Protein AF-A0A915PQX2-F1 (afdb_monomer_lite)

Foldseek 3Di:
DQQCVLVCCLQVVPPVVSPDLCSLLDDPDLLVLQLVLLLLVQLLVLLCCLPVPQLVVQLVVQVVPDDPVNDDPCSNVVSNVVSLVSSLVSNVVSNVCSNVVSVVVCVVVVQDPQNSSQVSSVCSVDPLSSQLSNQLVVQLVVLCVVPNSSGSSVRSNVSVVVSVCCVPPVCVVPVDPPPDPQDPVNHDPTSVSVVVVVVVDPDDDDDDDPDPVPVVVVVVVCVVCVVCVVVVRPPPPDPDDDDDDDDPPVCVVVVVVPD

Radius of gyration: 22.28 Å; chains: 1; bounding box: 53×55×68 Å

pLDDT: mean 73.18, std 22.31, range [24.73, 95.75]

Organism: NCBI:txid48799

Sequence (259 aa):
MFGLGPWWYNFSQFHRSELTVDNLTSVPSPYIELTIFGTFKAAELLSFVGGCIVHPAYRLFLLRNLTPETTTNNSVKIIRNICRKTQGRFLLASFVVGPLSTLAYVSYCSLNRKEAKELCYKIRCSEQMMVWDRAAVSLGCVGWYWKRFKGAVDGINMASIYTAYYFTIQKRLTNASATSKIESWQRPKSVEEAEDARKSLPFLMHVGRDEAELALVELSLSFINGFFGRLGLVVEIYITGDRAVMDDEIDKEWTIFWR

Secondary structure (DSSP, 8-state):
--S-HHHHHHHH---GGG--HHHHH--S-HHHHHHHHHHHHHHHHHHHIIIIIIHHHHHHHHHHT--GGG--TTHHHHHHHHHHHHHHHHHHHHHHHHHHHHHHHHHHTT--HHHHHHHHHHHHH-HHHHHHHHHHHHHHHHHHHHHHHHHHHHHHHHHHHHHHHIIIIIHHHH------SS-GGGS-SSHHHHHHHHHT--S------SSSHHHHHHHHHHHHHHHHHTTT---------S-----TTHHHHHTTS--

InterPro domains:
  IPR013869 Protein of unknown function DUF1757 [PF08560] (7-166)

Structure (mmCIF, N/CA/C/O backbone):
data_AF-A0A915PQX2-F1
#
_entry.id   AF-A0A915PQX2-F1
#
loop_
_atom_site.group_PDB
_atom_site.id
_atom_site.type_symbol
_atom_site.label_atom_id
_atom_site.label_alt_id
_atom_site.label_comp_id
_atom_site.label_asym_id
_atom_site.label_entity_id
_atom_site.label_seq_id
_atom_site.pdbx_PDB_ins_code
_atom_site.Cartn_x
_atom_site.Cartn_y
_atom_site.Cartn_z
_atom_site.occupancy
_atom_site.B_iso_or_equiv
_atom_site.auth_seq_id
_atom_site.auth_comp_id
_atom_site.auth_asym_id
_atom_site.auth_atom_id
_atom_site.pdbx_PDB_model_num
ATOM 1 N N . MET A 1 1 ? 9.118 -18.474 -12.357 1.00 48.31 1 MET A N 1
ATOM 2 C CA . MET A 1 1 ? 9.308 -17.240 -11.553 1.00 48.31 1 MET A CA 1
ATOM 3 C C . MET A 1 1 ? 8.550 -16.088 -12.216 1.00 48.31 1 MET A C 1
ATOM 5 O O . MET A 1 1 ? 8.674 -15.928 -13.420 1.00 48.31 1 MET A O 1
ATOM 9 N N . PHE A 1 2 ? 7.755 -15.302 -11.480 1.00 56.56 2 PHE A N 1
ATOM 10 C CA . PHE A 1 2 ? 6.768 -14.326 -12.008 1.00 56.56 2 PHE A CA 1
ATOM 11 C C . PHE A 1 2 ? 7.331 -13.082 -12.749 1.00 56.56 2 PHE A C 1
ATOM 13 O O . PHE A 1 2 ? 6.577 -12.162 -13.072 1.00 56.56 2 PHE A O 1
ATOM 20 N N . GLY A 1 3 ? 8.642 -13.016 -13.015 1.00 67.06 3 GLY A N 1
ATOM 21 C CA . GLY A 1 3 ? 9.279 -11.875 -13.691 1.00 67.06 3 GLY A CA 1
ATOM 22 C C . GLY A 1 3 ? 9.360 -10.588 -12.853 1.00 67.06 3 GLY A C 1
ATOM 23 O O . GLY A 1 3 ? 9.592 -9.517 -13.396 1.00 67.06 3 GLY A O 1
ATOM 24 N N . LEU A 1 4 ? 9.179 -10.658 -11.532 1.00 75.06 4 LEU A N 1
ATOM 25 C CA . LEU A 1 4 ? 9.133 -9.483 -10.644 1.00 75.06 4 LEU A CA 1
ATOM 26 C C . LEU A 1 4 ? 10.506 -8.974 -10.173 1.00 75.06 4 LEU A C 1
ATOM 28 O O . LEU A 1 4 ? 10.565 -7.986 -9.446 1.00 75.06 4 LEU A O 1
ATOM 32 N N . GLY A 1 5 ? 11.607 -9.610 -10.586 1.00 81.12 5 GLY A N 1
ATOM 33 C CA . GLY A 1 5 ? 12.969 -9.212 -10.205 1.00 81.12 5 GLY A CA 1
ATOM 34 C C . GLY A 1 5 ? 13.272 -7.731 -10.480 1.00 81.12 5 GLY A C 1
ATOM 35 O O . GLY A 1 5 ? 13.589 -7.008 -9.536 1.00 81.12 5 GLY A O 1
ATOM 36 N N . PRO A 1 6 ? 13.087 -7.232 -11.722 1.00 82.69 6 PRO A N 1
ATOM 37 C CA . PRO A 1 6 ? 13.343 -5.828 -12.056 1.00 82.69 6 PRO A CA 1
ATOM 38 C C . PRO A 1 6 ? 12.520 -4.839 -11.218 1.00 82.69 6 PRO A C 1
ATOM 40 O O . PRO A 1 6 ? 13.041 -3.821 -10.758 1.00 82.69 6 PRO A O 1
ATOM 43 N N . TRP A 1 7 ? 11.252 -5.173 -10.954 1.00 85.19 7 TRP A N 1
ATOM 44 C CA . TRP A 1 7 ? 10.397 -4.392 -10.062 1.00 85.19 7 TRP A CA 1
ATOM 45 C C . TRP A 1 7 ? 10.951 -4.373 -8.630 1.00 85.19 7 TRP A C 1
ATOM 47 O O . TRP A 1 7 ? 11.089 -3.303 -8.040 1.00 85.19 7 TRP A O 1
ATOM 57 N N . TRP A 1 8 ? 11.336 -5.530 -8.082 1.00 83.56 8 TRP A N 1
ATOM 58 C CA . TRP A 1 8 ? 11.858 -5.630 -6.718 1.00 83.56 8 TRP A CA 1
ATOM 59 C C . TRP A 1 8 ? 13.175 -4.873 -6.527 1.00 83.56 8 TRP A C 1
ATOM 61 O O . TRP A 1 8 ? 13.363 -4.217 -5.499 1.00 83.56 8 TRP A O 1
ATOM 71 N N . TYR A 1 9 ? 14.085 -4.917 -7.503 1.00 83.44 9 TYR A N 1
ATOM 72 C CA . TYR A 1 9 ? 15.333 -4.149 -7.438 1.00 83.44 9 TYR A CA 1
ATOM 73 C C . TYR A 1 9 ? 15.065 -2.642 -7.421 1.00 83.44 9 TYR A C 1
ATOM 75 O O . TYR A 1 9 ? 15.680 -1.915 -6.634 1.00 83.44 9 TYR A O 1
ATOM 83 N N . ASN A 1 10 ? 14.105 -2.178 -8.227 1.00 83.88 10 ASN A N 1
ATOM 84 C CA . ASN A 1 10 ? 13.679 -0.781 -8.228 1.00 83.88 10 ASN A CA 1
ATOM 85 C C . ASN A 1 10 ? 13.003 -0.376 -6.906 1.00 83.88 10 ASN A C 1
ATOM 87 O O . ASN A 1 10 ? 13.312 0.681 -6.344 1.00 83.88 10 ASN A O 1
ATOM 91 N N . PHE A 1 11 ? 12.124 -1.238 -6.395 1.00 86.06 11 PHE A N 1
ATOM 92 C CA . PHE A 1 11 ? 11.377 -1.010 -5.167 1.00 86.06 11 PHE A CA 1
ATOM 93 C C . PHE A 1 11 ? 12.291 -0.989 -3.938 1.00 86.06 11 PHE A C 1
ATOM 95 O O . PHE A 1 11 ? 12.319 0.012 -3.225 1.00 86.06 11 PHE A O 1
ATOM 102 N N . SER A 1 12 ? 13.058 -2.061 -3.706 1.00 83.06 12 SER A N 1
ATOM 103 C CA . SER A 1 12 ? 13.865 -2.266 -2.492 1.00 83.06 12 SER A CA 1
ATOM 104 C C . SER A 1 12 ? 15.127 -1.406 -2.439 1.00 83.06 12 SER A C 1
ATOM 106 O O . SER A 1 12 ? 15.558 -1.019 -1.356 1.00 83.06 12 SER A O 1
ATOM 108 N N . GLN A 1 13 ? 15.734 -1.113 -3.594 1.00 81.25 13 GLN A N 1
ATOM 109 C CA . GLN A 1 13 ? 17.016 -0.407 -3.719 1.00 81.25 13 GLN A CA 1
ATOM 110 C C . GLN A 1 13 ? 18.194 -1.019 -2.935 1.00 81.25 13 GLN A C 1
ATOM 112 O O . GLN A 1 13 ? 19.236 -0.374 -2.798 1.00 81.25 13 GLN A O 1
ATOM 117 N N . PHE A 1 14 ? 18.075 -2.261 -2.451 1.00 78.31 14 PHE A N 1
ATOM 118 C CA . PHE A 1 14 ? 19.153 -2.934 -1.717 1.00 78.31 14 PHE A CA 1
ATOM 119 C C . PHE A 1 14 ? 20.349 -3.251 -2.620 1.00 78.31 14 PHE A C 1
ATOM 121 O O . PHE A 1 14 ? 21.494 -3.022 -2.240 1.00 78.31 14 PHE A O 1
ATOM 128 N N . HIS A 1 15 ? 20.089 -3.696 -3.850 1.00 74.44 15 HIS A N 1
ATOM 129 C CA . HIS A 1 15 ? 21.125 -3.998 -4.835 1.00 74.44 15 HIS A CA 1
ATOM 130 C C . HIS A 1 15 ? 21.271 -2.834 -5.811 1.00 74.44 15 HIS A C 1
ATOM 132 O O . HIS A 1 15 ? 20.678 -2.813 -6.889 1.00 74.44 15 HIS A O 1
ATOM 138 N N . ARG A 1 16 ? 22.074 -1.834 -5.430 1.00 71.75 16 ARG A N 1
ATOM 139 C CA . ARG A 1 16 ? 22.316 -0.659 -6.283 1.00 71.75 16 ARG A CA 1
ATOM 140 C C . ARG A 1 16 ? 22.972 -1.007 -7.618 1.00 71.75 16 ARG A C 1
ATOM 142 O O . ARG A 1 16 ? 22.806 -0.236 -8.557 1.00 71.75 16 ARG A O 1
ATOM 149 N N . SER A 1 17 ? 23.699 -2.118 -7.737 1.00 74.31 17 SER A N 1
ATOM 150 C CA . SER A 1 17 ? 24.275 -2.593 -9.007 1.00 74.31 17 SER A CA 1
ATOM 151 C C . SER A 1 17 ? 23.196 -2.896 -10.054 1.00 74.31 17 SER A C 1
ATOM 153 O O . SER A 1 17 ? 23.339 -2.460 -11.190 1.00 74.31 17 SER A O 1
ATOM 155 N N . GLU A 1 18 ? 22.085 -3.509 -9.638 1.00 77.00 18 GLU A N 1
ATOM 156 C CA . GLU A 1 18 ? 20.963 -3.936 -10.492 1.00 77.00 18 GLU A CA 1
ATOM 157 C C . GLU A 1 18 ? 19.999 -2.795 -10.875 1.00 77.00 18 GLU A C 1
ATOM 159 O O . GLU A 1 18 ? 19.099 -2.980 -11.691 1.00 77.00 18 GLU A O 1
ATOM 164 N N . LEU A 1 19 ? 20.173 -1.589 -10.323 1.00 75.56 19 LEU A N 1
ATOM 165 C CA . LEU A 1 19 ? 19.464 -0.380 -10.763 1.00 75.56 19 LEU A CA 1
ATOM 166 C C . LEU A 1 19 ? 20.080 0.142 -12.071 1.00 75.56 19 LEU A C 1
ATOM 168 O O . LEU A 1 19 ? 20.847 1.109 -12.073 1.00 75.56 19 LEU A O 1
ATOM 172 N N . THR A 1 20 ? 19.764 -0.538 -13.171 1.00 81.44 20 THR A N 1
ATOM 173 C CA . THR A 1 20 ? 20.119 -0.171 -14.550 1.00 81.44 20 THR A CA 1
ATOM 174 C C . THR A 1 20 ? 18.895 0.359 -15.302 1.00 81.44 20 THR A C 1
ATOM 176 O O . THR A 1 20 ? 17.751 0.094 -14.920 1.00 81.44 20 THR A O 1
ATOM 179 N N . VAL A 1 21 ? 19.118 1.114 -16.384 1.00 81.06 21 VAL A N 1
ATOM 180 C CA . VAL A 1 21 ? 18.035 1.619 -17.253 1.00 81.06 21 VAL A CA 1
ATOM 181 C C . VAL A 1 21 ? 17.259 0.459 -17.893 1.00 81.06 21 VAL A C 1
ATOM 183 O O . VAL A 1 21 ? 16.033 0.517 -18.001 1.00 81.06 21 VAL A O 1
ATOM 186 N N . ASP A 1 22 ? 17.941 -0.644 -18.206 1.00 80.31 22 ASP A N 1
ATOM 187 C CA . ASP A 1 22 ? 17.321 -1.858 -18.747 1.00 80.31 22 ASP A CA 1
ATOM 188 C C . ASP A 1 22 ? 16.381 -2.531 -17.738 1.00 80.31 22 ASP A C 1
ATOM 190 O O . ASP A 1 22 ? 15.263 -2.927 -18.075 1.00 80.31 22 ASP A O 1
ATOM 194 N N . ASN A 1 23 ? 16.783 -2.618 -16.467 1.00 82.31 23 ASN A N 1
ATOM 195 C CA . ASN A 1 23 ? 15.919 -3.152 -15.412 1.00 82.31 23 ASN A CA 1
ATOM 196 C C . ASN A 1 23 ? 14.758 -2.196 -15.092 1.00 82.31 23 ASN A C 1
ATOM 198 O O . ASN A 1 23 ? 13.652 -2.638 -14.784 1.00 82.31 23 ASN A O 1
ATOM 202 N N . LEU A 1 24 ? 14.965 -0.882 -15.214 1.00 82.06 24 LEU A N 1
ATOM 203 C CA . LEU A 1 24 ? 13.906 0.106 -15.007 1.00 82.06 24 LEU A CA 1
ATOM 204 C C . LEU A 1 24 ? 12.799 -0.006 -16.068 1.00 82.06 24 LEU A C 1
ATOM 206 O O . LEU A 1 24 ? 11.617 0.046 -15.723 1.00 82.06 24 LEU A O 1
ATOM 210 N N . THR A 1 25 ? 13.184 -0.185 -17.331 1.00 83.44 25 THR A N 1
ATOM 211 C CA . THR A 1 25 ? 12.283 -0.224 -18.499 1.00 83.44 25 THR A CA 1
ATOM 212 C C . THR A 1 25 ? 11.704 -1.612 -18.777 1.00 83.44 25 THR A C 1
ATOM 214 O O . THR A 1 25 ? 10.633 -1.730 -19.375 1.00 83.44 25 THR A O 1
ATOM 217 N N . SER A 1 26 ? 12.346 -2.680 -18.295 1.00 85.81 26 SER A N 1
ATOM 218 C CA . SER A 1 26 ? 11.823 -4.041 -18.420 1.00 85.81 26 SER A CA 1
ATOM 219 C C . SER A 1 26 ? 10.660 -4.297 -17.453 1.00 85.81 26 SER A C 1
ATOM 221 O O . SER A 1 26 ? 10.810 -4.498 -16.243 1.00 85.81 26 SER A O 1
ATOM 223 N N . VAL A 1 27 ? 9.455 -4.319 -18.022 1.00 87.25 27 VAL A N 1
ATOM 224 C CA . VAL A 1 27 ? 8.202 -4.654 -17.334 1.00 87.25 27 VAL A CA 1
ATOM 225 C C . VAL A 1 27 ? 7.630 -5.938 -17.956 1.00 87.25 27 VAL A C 1
ATOM 227 O O . VAL A 1 27 ? 6.815 -5.871 -18.884 1.00 87.25 27 VAL A O 1
ATOM 230 N N . PRO A 1 28 ? 8.077 -7.131 -17.518 1.00 84.88 28 PRO A N 1
ATOM 231 C CA . PRO A 1 28 ? 7.641 -8.397 -18.118 1.00 84.88 28 PRO A CA 1
ATOM 232 C C . PRO A 1 28 ? 6.166 -8.712 -17.812 1.00 84.88 28 PRO A C 1
ATOM 234 O O . PRO A 1 28 ? 5.439 -9.182 -18.696 1.00 84.88 28 PRO A O 1
ATOM 237 N N . SER A 1 29 ? 5.715 -8.368 -16.599 1.00 86.44 29 SER A N 1
ATOM 238 C CA . SER A 1 29 ? 4.396 -8.706 -16.046 1.00 86.44 29 SER A CA 1
ATOM 239 C C . SER A 1 29 ? 3.641 -7.450 -15.569 1.00 86.44 29 SER A C 1
ATOM 241 O O . SER A 1 29 ? 3.456 -7.273 -14.364 1.00 86.44 29 SER A O 1
ATOM 243 N N . PRO A 1 30 ? 3.193 -6.561 -16.482 1.00 88.12 30 PRO A N 1
ATOM 244 C CA . PRO A 1 30 ? 2.638 -5.252 -16.119 1.00 88.12 30 PRO A CA 1
ATOM 245 C C . PRO A 1 30 ? 1.374 -5.348 -15.258 1.00 88.12 30 PRO A C 1
ATOM 247 O O . PRO A 1 30 ? 1.238 -4.627 -14.280 1.00 88.12 30 PRO A O 1
ATOM 250 N N . TYR A 1 31 ? 0.465 -6.280 -15.558 1.00 87.56 31 TYR A N 1
ATOM 251 C CA . TYR A 1 31 ? -0.770 -6.434 -14.783 1.00 87.56 31 TYR A CA 1
ATOM 252 C C . TYR A 1 31 ? -0.504 -6.877 -13.340 1.00 87.56 31 TYR A C 1
ATOM 254 O O . TYR A 1 31 ? -1.108 -6.335 -12.423 1.00 87.56 31 TYR A O 1
ATOM 262 N N . ILE A 1 32 ? 0.450 -7.791 -13.126 1.00 88.00 32 ILE A N 1
ATOM 263 C CA . ILE A 1 32 ? 0.845 -8.230 -11.779 1.00 88.00 32 ILE A CA 1
ATOM 264 C C . ILE A 1 32 ? 1.465 -7.063 -11.005 1.00 88.00 32 ILE A C 1
ATOM 266 O O . ILE A 1 32 ? 1.131 -6.840 -9.845 1.00 88.00 32 ILE A O 1
ATOM 270 N N . GLU A 1 33 ? 2.336 -6.287 -11.647 1.00 89.44 33 GLU A N 1
ATOM 271 C CA . GLU A 1 33 ? 2.943 -5.108 -11.028 1.00 89.44 33 GLU A CA 1
ATOM 272 C C . GLU A 1 33 ? 1.900 -4.042 -10.657 1.00 89.44 33 GLU A C 1
ATOM 274 O O . GLU A 1 33 ? 1.948 -3.497 -9.553 1.00 89.44 33 GLU A O 1
ATOM 279 N N . LEU A 1 34 ? 0.906 -3.799 -11.519 1.00 87.25 34 LEU A N 1
ATOM 280 C CA . LEU A 1 34 ? -0.226 -2.922 -11.200 1.00 87.25 34 LEU A CA 1
ATOM 281 C C . LEU A 1 34 ? -1.069 -3.461 -10.039 1.00 87.25 34 LEU A C 1
ATOM 283 O O . LEU A 1 34 ? -1.564 -2.679 -9.227 1.00 87.25 34 LEU A O 1
ATOM 287 N N . THR A 1 35 ? -1.249 -4.778 -9.935 1.00 88.88 35 THR A N 1
ATOM 288 C CA . THR A 1 35 ? -1.962 -5.409 -8.815 1.00 88.88 35 THR A CA 1
ATOM 289 C C . THR A 1 35 ? -1.203 -5.211 -7.505 1.00 88.88 35 THR A C 1
ATOM 291 O O . THR A 1 35 ? -1.810 -4.853 -6.494 1.00 88.88 35 THR A O 1
ATOM 294 N N . ILE A 1 36 ? 0.123 -5.377 -7.515 1.00 89.25 36 ILE A N 1
ATOM 295 C CA . ILE A 1 36 ? 0.981 -5.117 -6.351 1.00 89.25 36 ILE A CA 1
ATOM 296 C C . ILE A 1 36 ? 0.888 -3.643 -5.945 1.00 89.25 36 ILE A C 1
ATOM 298 O O . ILE A 1 36 ? 0.630 -3.338 -4.780 1.00 89.25 36 ILE A O 1
ATOM 302 N N . PHE A 1 37 ? 1.023 -2.729 -6.907 1.00 88.81 37 PHE A N 1
ATOM 303 C CA . PHE A 1 37 ? 0.887 -1.295 -6.659 1.00 88.81 37 PHE A CA 1
ATOM 304 C C . PHE A 1 37 ? -0.492 -0.937 -6.084 1.00 88.81 37 PHE A C 1
ATOM 306 O O . PHE A 1 37 ? -0.583 -0.252 -5.066 1.00 88.81 37 PHE A O 1
ATOM 313 N N . GLY A 1 38 ? -1.571 -1.447 -6.681 1.00 86.25 38 GLY A N 1
ATOM 314 C CA . GLY A 1 38 ? -2.930 -1.229 -6.185 1.00 86.25 38 GLY A CA 1
ATOM 315 C C . GLY A 1 38 ? -3.151 -1.801 -4.787 1.00 86.25 38 GLY A C 1
ATOM 316 O O . GLY A 1 38 ? -3.846 -1.189 -3.981 1.00 86.25 38 GLY A O 1
ATOM 317 N N . THR A 1 39 ? -2.494 -2.912 -4.450 1.00 90.19 39 THR A N 1
ATOM 318 C CA . THR A 1 39 ? -2.504 -3.467 -3.088 1.00 90.19 39 THR A CA 1
ATOM 319 C C . THR A 1 39 ? -1.837 -2.522 -2.094 1.00 90.19 39 THR A C 1
ATOM 321 O O . THR A 1 39 ? -2.415 -2.265 -1.040 1.00 90.19 39 THR A O 1
ATOM 324 N N . PHE A 1 40 ? -0.683 -1.932 -2.428 1.00 91.38 40 PHE A N 1
ATOM 325 C CA . PHE A 1 40 ? -0.057 -0.918 -1.570 1.00 91.38 40 PHE A CA 1
ATOM 326 C C . PHE A 1 40 ? -0.953 0.305 -1.382 1.00 91.38 40 PHE A C 1
ATOM 328 O O . PHE A 1 40 ? -1.192 0.714 -0.246 1.00 91.38 40 PHE A O 1
ATOM 335 N N . LYS A 1 41 ? -1.528 0.841 -2.465 1.00 92.00 41 LYS A N 1
ATOM 336 C CA . LYS A 1 41 ? -2.425 2.005 -2.377 1.00 92.00 41 LYS A CA 1
ATOM 337 C C . LYS A 1 41 ? -3.697 1.702 -1.585 1.00 92.00 41 LYS A C 1
ATOM 339 O O . LYS A 1 41 ? -4.134 2.529 -0.786 1.00 92.00 41 LYS A O 1
ATOM 344 N N . ALA A 1 42 ? -4.267 0.510 -1.746 1.00 92.06 42 ALA A N 1
ATOM 345 C CA . ALA A 1 42 ? -5.401 0.068 -0.945 1.00 92.06 42 ALA A CA 1
ATOM 346 C C . ALA A 1 42 ? -5.019 -0.106 0.530 1.00 92.06 42 ALA A C 1
ATOM 348 O O . ALA A 1 42 ? -5.801 0.269 1.401 1.00 92.06 42 ALA A O 1
ATOM 349 N N . ALA A 1 43 ? -3.830 -0.641 0.824 1.00 93.81 43 ALA A N 1
ATOM 350 C CA . ALA A 1 43 ? -3.340 -0.814 2.188 1.00 93.81 43 ALA A CA 1
ATOM 351 C C . ALA A 1 43 ? -3.139 0.533 2.882 1.00 93.81 43 ALA A C 1
ATOM 353 O O . ALA A 1 43 ? -3.569 0.685 4.024 1.00 93.81 43 ALA A O 1
ATOM 354 N N . GLU A 1 44 ? -2.565 1.521 2.196 1.00 92.50 44 GLU A N 1
ATOM 355 C CA . GLU A 1 44 ? -2.444 2.900 2.682 1.00 92.50 44 GLU A CA 1
ATOM 356 C C . GLU A 1 44 ? -3.824 3.520 2.948 1.00 92.50 44 GLU A C 1
ATOM 358 O O . GLU A 1 44 ? -4.101 3.979 4.060 1.00 92.50 44 GLU A O 1
ATOM 363 N N . LEU A 1 45 ? -4.725 3.472 1.960 1.00 92.88 45 LEU A N 1
ATOM 364 C CA . LEU A 1 45 ? -6.057 4.070 2.054 1.00 92.88 45 LEU A CA 1
ATOM 365 C C . LEU A 1 45 ? -6.901 3.433 3.165 1.00 92.88 45 LEU A C 1
ATOM 367 O O . LEU A 1 45 ? -7.468 4.137 4.002 1.00 92.88 45 LEU A O 1
ATOM 371 N N . LEU A 1 46 ? -6.993 2.104 3.199 1.00 93.75 46 LEU A N 1
ATOM 372 C CA . LEU A 1 46 ? -7.797 1.394 4.193 1.00 93.75 46 LEU A CA 1
ATOM 373 C C . LEU A 1 46 ? -7.166 1.462 5.586 1.00 93.75 46 LEU A C 1
ATOM 375 O O . LEU A 1 46 ? -7.903 1.517 6.569 1.00 93.75 46 LEU A O 1
ATOM 379 N N . SER A 1 47 ? -5.837 1.540 5.699 1.00 94.00 47 SER A N 1
ATOM 380 C CA . SER A 1 47 ? -5.165 1.824 6.976 1.00 94.00 47 SER A CA 1
ATOM 381 C C . SER A 1 47 ? -5.540 3.201 7.518 1.00 94.00 47 SER A C 1
ATOM 383 O O . SER A 1 47 ? -5.843 3.338 8.710 1.00 94.00 47 SER A O 1
ATOM 385 N N . PHE A 1 48 ? -5.601 4.205 6.642 1.00 92.62 48 PHE A N 1
ATOM 386 C CA . PHE A 1 48 ? -6.042 5.543 7.012 1.00 92.62 48 PHE A CA 1
ATOM 387 C C . PHE A 1 48 ? -7.520 5.550 7.420 1.00 92.62 48 PHE A C 1
ATOM 389 O O . PHE A 1 48 ? -7.855 6.005 8.514 1.00 92.62 48 PHE A O 1
ATOM 396 N N . VAL A 1 49 ? -8.411 4.977 6.605 1.00 92.56 49 VAL A N 1
ATOM 397 C CA . VAL A 1 49 ? -9.848 4.889 6.920 1.00 92.56 49 VAL A CA 1
ATOM 398 C C . VAL A 1 49 ? -10.075 4.124 8.228 1.00 92.56 49 VAL A C 1
ATOM 400 O O . VAL A 1 49 ? -10.763 4.612 9.125 1.00 92.56 49 VAL A O 1
ATOM 403 N N . GLY A 1 50 ? -9.453 2.957 8.384 1.00 91.00 50 GLY A N 1
ATOM 404 C CA . GLY A 1 50 ? -9.590 2.111 9.565 1.00 91.00 50 GLY A CA 1
ATOM 405 C C . GLY A 1 50 ? -9.035 2.752 10.839 1.00 91.00 50 GLY A C 1
ATOM 406 O O . GLY A 1 50 ? -9.669 2.678 11.892 1.00 91.00 50 GLY A O 1
ATOM 407 N N . GLY A 1 51 ? -7.862 3.386 10.759 1.00 91.19 51 GLY A N 1
ATOM 408 C CA . GLY A 1 51 ? -7.157 3.955 11.912 1.00 91.19 51 GLY A CA 1
ATOM 409 C C . GLY A 1 51 ? -7.594 5.369 12.294 1.00 91.19 51 GLY A C 1
ATOM 410 O O . GLY A 1 51 ? -7.744 5.659 13.483 1.00 91.19 51 GLY A O 1
ATOM 411 N N . CYS A 1 52 ? -7.821 6.237 11.310 1.00 90.62 52 CYS A N 1
ATOM 412 C CA . CYS A 1 52 ? -8.071 7.663 11.531 1.00 90.62 52 CYS A CA 1
ATOM 413 C C . CYS A 1 52 ? -9.558 8.030 11.519 1.00 90.62 52 CYS A C 1
ATOM 415 O O . CYS A 1 52 ? -9.924 9.030 12.128 1.00 90.62 52 CYS A O 1
ATOM 417 N N . ILE A 1 53 ? -10.418 7.239 10.865 1.00 91.50 53 ILE A N 1
ATOM 418 C CA . ILE A 1 53 ? -11.851 7.555 10.731 1.00 91.50 53 ILE A CA 1
ATOM 419 C C . ILE A 1 53 ? -12.697 6.555 11.520 1.00 91.50 53 ILE A C 1
ATOM 421 O O . ILE A 1 53 ? -13.362 6.918 12.492 1.00 91.50 53 ILE A O 1
ATOM 425 N N . VAL A 1 54 ? -12.643 5.278 11.144 1.00 91.56 54 VAL A N 1
ATOM 426 C CA . VAL A 1 54 ? -13.524 4.239 11.692 1.00 91.56 54 VAL A CA 1
ATOM 427 C C . VAL A 1 54 ? -13.205 3.959 13.156 1.00 91.56 54 VAL A C 1
ATOM 429 O O . VAL A 1 54 ? -14.117 3.908 13.976 1.00 91.56 54 VAL A O 1
ATOM 432 N N . HIS A 1 55 ? -11.927 3.824 13.521 1.00 89.94 55 HIS A N 1
ATOM 433 C CA . HIS A 1 55 ? -11.522 3.585 14.908 1.00 89.94 55 HIS A CA 1
ATOM 434 C C . HIS A 1 55 ? -12.045 4.649 15.899 1.00 89.94 55 HIS A C 1
ATOM 436 O O . HIS A 1 55 ? -12.698 4.254 16.872 1.00 89.94 55 HIS A O 1
ATOM 442 N N . PRO A 1 56 ? -11.812 5.967 15.711 1.00 91.81 56 PRO A N 1
ATOM 443 C CA . PRO A 1 56 ? -12.336 6.974 16.633 1.00 91.81 56 PRO A CA 1
ATOM 444 C C . PRO A 1 56 ? -13.863 7.096 16.578 1.00 91.81 56 PRO A C 1
ATOM 446 O O . PRO A 1 56 ? -14.484 7.164 17.640 1.00 91.81 56 PRO A O 1
ATOM 449 N N . ALA A 1 57 ? -14.481 7.056 15.392 1.00 91.81 57 ALA A N 1
ATOM 450 C CA . ALA A 1 57 ? -15.937 7.147 15.261 1.00 91.81 57 ALA A CA 1
ATOM 451 C C . ALA A 1 57 ? -16.646 5.980 15.968 1.00 91.81 57 ALA A C 1
ATOM 453 O O . ALA A 1 57 ? -17.556 6.190 16.772 1.00 91.81 57 ALA A O 1
ATOM 454 N N . TYR A 1 58 ? -16.174 4.752 15.746 1.00 91.75 58 TYR A N 1
ATOM 455 C CA . TYR A 1 58 ? -16.738 3.558 16.370 1.00 91.75 58 TYR A CA 1
ATOM 456 C C . TYR A 1 58 ? -16.503 3.534 17.882 1.00 91.75 58 TYR A C 1
ATOM 458 O O . TYR A 1 58 ? -17.378 3.132 18.647 1.00 91.75 58 TYR A O 1
ATOM 466 N N . ARG A 1 59 ? -15.348 4.031 18.344 1.00 91.75 59 ARG A N 1
ATOM 467 C CA . ARG A 1 59 ? -15.076 4.179 19.777 1.00 91.75 59 ARG A CA 1
ATOM 468 C C . ARG A 1 59 ? -16.058 5.143 20.441 1.00 91.75 59 ARG A C 1
ATOM 470 O O . ARG A 1 59 ? -16.561 4.828 21.514 1.00 91.75 59 ARG A O 1
ATOM 477 N N . LEU A 1 60 ? -16.327 6.294 19.825 1.00 92.69 60 LEU A N 1
ATOM 478 C CA . LEU A 1 60 ? -17.291 7.268 20.346 1.00 92.69 60 LEU A CA 1
ATOM 479 C C . LEU A 1 60 ? -18.710 6.697 20.374 1.00 92.69 60 LEU A C 1
ATOM 481 O O . LEU A 1 60 ? -19.411 6.861 21.370 1.00 92.69 60 LEU A O 1
ATOM 485 N N . PHE A 1 61 ? -19.108 5.989 19.317 1.00 92.62 61 PHE A N 1
ATOM 486 C CA . PHE A 1 61 ? -20.397 5.306 19.250 1.00 92.62 61 PHE A CA 1
ATOM 487 C C . PHE A 1 61 ? -20.565 4.284 20.384 1.00 92.62 61 PHE A C 1
ATOM 489 O O . PHE A 1 61 ? -21.545 4.340 21.123 1.00 92.62 61 PHE A O 1
ATOM 496 N N . LEU A 1 62 ? -19.584 3.397 20.582 1.00 89.25 62 LEU A N 1
ATOM 497 C CA . LEU A 1 62 ? -19.643 2.387 21.643 1.00 89.25 62 LEU A CA 1
ATOM 498 C C . LEU A 1 62 ? -19.642 3.002 23.045 1.00 89.25 62 LEU A C 1
ATOM 500 O O . LEU A 1 62 ? -20.353 2.513 23.914 1.00 89.25 62 LEU A O 1
ATOM 504 N N . LEU A 1 63 ? -18.878 4.075 23.271 1.00 88.69 63 LEU A N 1
ATOM 505 C CA . LEU A 1 63 ? -18.867 4.764 24.564 1.00 88.69 63 LEU A CA 1
ATOM 506 C C . LEU A 1 63 ? -20.203 5.453 24.872 1.00 88.69 63 LEU A C 1
ATOM 508 O O . LEU A 1 63 ? -20.603 5.487 26.030 1.00 88.69 63 LEU A O 1
ATOM 512 N N . ARG A 1 64 ? -20.894 5.984 23.856 1.00 88.69 64 ARG A N 1
ATOM 513 C CA . ARG A 1 64 ? -22.212 6.617 24.022 1.00 88.69 64 ARG A CA 1
ATOM 514 C C . ARG A 1 64 ? -23.328 5.624 24.333 1.00 88.69 64 ARG A C 1
ATOM 516 O O . ARG A 1 64 ? -24.273 5.994 25.015 1.00 88.69 64 ARG A O 1
ATOM 523 N N . ASN A 1 65 ? -23.207 4.390 23.855 1.00 87.06 65 ASN A N 1
ATOM 524 C CA . ASN A 1 65 ? -24.212 3.343 24.047 1.00 87.06 65 ASN A CA 1
ATOM 525 C C . ASN A 1 65 ? -23.966 2.479 25.297 1.00 87.06 65 ASN A C 1
ATOM 527 O O . ASN A 1 65 ? -24.617 1.450 25.465 1.00 87.06 65 ASN A O 1
ATOM 531 N N . LEU A 1 66 ? -23.027 2.861 26.170 1.00 85.56 66 LEU A N 1
ATOM 532 C CA . LEU A 1 66 ? -22.821 2.177 27.444 1.00 85.56 66 LEU A CA 1
ATOM 533 C C . LEU A 1 66 ? -23.975 2.491 28.399 1.00 85.56 66 LEU A C 1
ATOM 535 O O . LEU A 1 66 ? -24.151 3.635 28.816 1.00 85.56 66 LEU A O 1
ATOM 539 N N . THR A 1 67 ? -24.734 1.466 28.780 1.00 82.94 67 THR A N 1
ATOM 540 C CA . THR A 1 67 ? -25.716 1.579 29.859 1.00 82.94 67 THR A CA 1
ATOM 541 C C . THR A 1 67 ? -25.021 1.420 31.214 1.00 82.94 67 THR A C 1
ATOM 543 O O . THR A 1 67 ? -24.109 0.595 31.348 1.00 82.94 67 THR A O 1
ATOM 546 N N . PRO A 1 68 ? -25.429 2.174 32.250 1.00 76.38 68 PRO A N 1
ATOM 547 C CA . PRO A 1 68 ? -24.810 2.085 33.575 1.00 76.38 68 PRO A CA 1
ATOM 548 C C . PRO A 1 68 ? -24.919 0.673 34.174 1.00 76.38 68 PRO A C 1
ATOM 550 O O . PRO A 1 68 ? -24.014 0.237 34.874 1.00 76.38 68 PRO A O 1
ATOM 553 N N . GLU A 1 69 ? -25.964 -0.074 33.817 1.00 77.19 69 GLU A N 1
ATOM 554 C CA . GLU A 1 69 ? -26.214 -1.448 34.274 1.00 77.19 69 GLU A CA 1
ATOM 555 C C . GLU A 1 69 ? -25.215 -2.478 33.723 1.00 77.19 69 GLU A C 1
ATOM 557 O O . GLU A 1 69 ? -24.917 -3.470 34.383 1.00 77.19 69 GLU A O 1
ATOM 562 N N . THR A 1 70 ? -24.660 -2.251 32.528 1.00 74.69 70 THR A N 1
ATOM 563 C CA . THR A 1 70 ? -23.688 -3.160 31.887 1.00 74.69 70 THR A CA 1
ATOM 564 C C . THR A 1 70 ? -22.243 -2.677 32.031 1.00 74.69 70 THR A C 1
ATOM 566 O O . THR A 1 70 ? -21.297 -3.338 31.587 1.00 74.69 70 THR A O 1
ATOM 569 N N . THR A 1 71 ? -22.047 -1.520 32.667 1.00 79.50 71 THR A N 1
ATOM 570 C CA . THR A 1 71 ? -20.741 -0.876 32.771 1.00 79.50 71 THR A CA 1
ATOM 571 C C . THR A 1 71 ? -19.922 -1.485 33.904 1.00 79.50 71 THR A C 1
ATOM 573 O O . THR A 1 71 ? -20.161 -1.260 35.084 1.00 79.50 71 THR A O 1
ATOM 576 N N . THR A 1 72 ? -18.876 -2.216 33.532 1.00 84.38 72 THR A N 1
ATOM 577 C CA . THR A 1 72 ? -17.803 -2.641 34.446 1.00 84.38 72 THR A CA 1
ATOM 578 C C . THR A 1 72 ? -16.595 -1.701 34.361 1.00 84.38 72 THR A C 1
ATOM 580 O O . THR A 1 72 ? -16.385 -1.044 33.334 1.00 84.38 72 THR A O 1
ATOM 583 N N . ASN A 1 73 ? -15.715 -1.726 35.370 1.00 82.19 73 ASN A N 1
ATOM 584 C CA . ASN A 1 73 ? -14.431 -1.000 35.367 1.00 82.19 73 ASN A CA 1
ATOM 585 C C . ASN A 1 73 ? -13.537 -1.323 34.146 1.00 82.19 73 ASN A C 1
ATOM 587 O O . ASN A 1 73 ? -12.661 -0.541 33.784 1.00 82.19 73 ASN A O 1
ATOM 591 N N . ASN A 1 74 ? -13.761 -2.461 33.474 1.00 88.88 74 ASN A N 1
ATOM 592 C CA . ASN A 1 74 ? -12.982 -2.904 32.315 1.00 88.88 74 ASN A CA 1
ATOM 593 C C . ASN A 1 74 ? -13.605 -2.546 30.954 1.00 88.88 74 ASN A C 1
ATOM 595 O O . ASN A 1 74 ? -12.949 -2.732 29.924 1.00 88.88 74 ASN A O 1
ATOM 599 N N . SER A 1 75 ? -14.826 -2.009 30.914 1.00 84.94 75 SER A N 1
ATOM 600 C CA . SER A 1 75 ? -15.590 -1.792 29.669 1.00 84.94 75 SER A CA 1
ATOM 601 C C . SER A 1 75 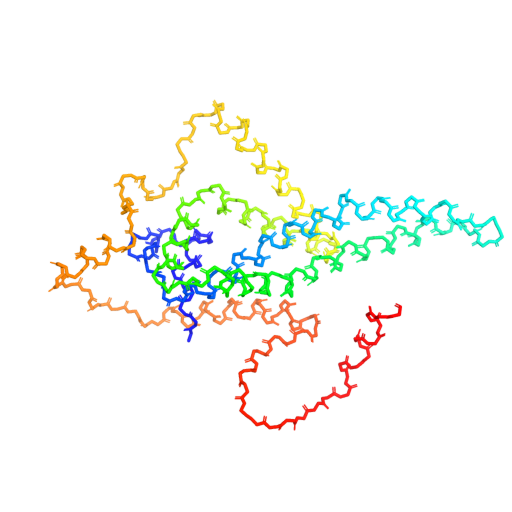? -14.835 -0.925 28.659 1.00 84.94 75 SER A C 1
ATOM 603 O O . SER A 1 75 ? -14.729 -1.264 27.482 1.00 84.94 75 SER A O 1
ATOM 605 N N . VAL A 1 76 ? -14.183 0.141 29.129 1.00 87.00 76 VAL A N 1
ATOM 606 C CA . VAL A 1 76 ? -13.377 1.035 28.280 1.00 87.00 76 VAL A CA 1
ATOM 607 C C . VAL A 1 76 ? -12.181 0.302 27.656 1.00 87.00 76 VAL A C 1
ATOM 609 O O . VAL A 1 76 ? -11.841 0.525 26.489 1.00 87.00 76 VAL A O 1
ATOM 612 N N . LYS A 1 77 ? -11.539 -0.607 28.405 1.00 88.44 77 LYS A N 1
ATOM 613 C CA . LYS A 1 77 ? -10.411 -1.414 27.912 1.00 88.44 77 LYS A CA 1
ATOM 614 C C . LYS A 1 77 ? -10.875 -2.402 26.841 1.00 88.44 77 LYS A C 1
ATOM 616 O O . LYS A 1 77 ? -10.165 -2.577 25.846 1.00 88.44 77 LYS A O 1
ATOM 621 N N . ILE A 1 78 ? -12.055 -2.996 27.025 1.00 88.69 78 ILE A N 1
ATOM 622 C CA . ILE A 1 78 ? -12.689 -3.911 26.067 1.00 88.69 78 ILE A CA 1
ATOM 623 C C . ILE A 1 78 ? -13.032 -3.165 24.775 1.00 88.69 78 ILE A C 1
ATOM 625 O O . ILE A 1 78 ? -12.561 -3.571 23.711 1.00 88.69 78 ILE A O 1
ATOM 629 N N . ILE A 1 79 ? -13.734 -2.029 24.866 1.00 89.12 79 ILE A N 1
ATOM 630 C CA . ILE A 1 79 ? -14.088 -1.184 23.712 1.00 89.12 79 ILE A CA 1
ATOM 631 C C . ILE A 1 79 ? -12.837 -0.813 22.919 1.00 89.12 79 ILE A C 1
ATOM 633 O O . ILE A 1 79 ? -12.771 -1.039 21.711 1.00 89.12 79 ILE A O 1
ATOM 637 N N . ARG A 1 80 ? -11.788 -0.329 23.596 1.00 88.50 80 ARG A N 1
ATOM 638 C CA . ARG A 1 80 ? -10.520 0.000 22.933 1.00 88.50 80 ARG A CA 1
ATOM 639 C C . ARG A 1 80 ? -9.933 -1.208 22.202 1.00 88.50 80 ARG A C 1
ATOM 641 O O . ARG A 1 80 ? -9.431 -1.061 21.091 1.00 88.50 80 ARG A O 1
ATOM 648 N N . ASN A 1 81 ? -9.962 -2.397 22.802 1.00 88.88 81 ASN A N 1
ATOM 649 C CA . ASN A 1 81 ? -9.427 -3.594 22.157 1.00 88.88 81 ASN A CA 1
ATOM 650 C C . ASN A 1 81 ? -10.228 -3.987 20.906 1.00 88.88 81 ASN A C 1
ATOM 652 O O . ASN A 1 81 ? -9.611 -4.361 19.906 1.00 88.88 81 ASN A O 1
ATOM 656 N N . ILE A 1 82 ? -11.559 -3.867 20.954 1.00 88.81 82 ILE A N 1
ATOM 657 C CA . ILE A 1 82 ? -12.461 -4.119 19.821 1.00 88.81 82 ILE A CA 1
ATOM 658 C C . ILE A 1 82 ? -12.165 -3.133 18.690 1.00 88.81 82 ILE A C 1
ATOM 660 O O . ILE A 1 82 ? -11.805 -3.571 17.601 1.00 88.81 82 ILE A O 1
ATOM 664 N N . CYS A 1 83 ? -12.193 -1.821 18.952 1.00 88.69 83 CYS A N 1
ATOM 665 C CA . CYS A 1 83 ? -11.911 -0.809 17.928 1.00 88.69 83 CYS A CA 1
ATOM 666 C C . CYS A 1 83 ? -10.529 -1.025 17.290 1.00 88.69 83 CYS A C 1
ATOM 668 O O . CYS A 1 83 ? -10.370 -0.916 16.076 1.00 88.69 83 CYS A O 1
ATOM 670 N N . ARG A 1 84 ? -9.521 -1.388 18.095 1.00 87.44 84 ARG A N 1
ATOM 671 C CA . ARG A 1 84 ? -8.171 -1.688 17.594 1.00 87.44 84 ARG A CA 1
ATOM 672 C C . ARG A 1 84 ? -8.128 -2.969 16.757 1.00 87.44 84 ARG A C 1
ATOM 674 O O . ARG A 1 84 ? -7.318 -3.049 15.845 1.00 87.44 84 ARG A O 1
ATOM 681 N N . LYS A 1 85 ? -8.955 -3.984 17.046 1.00 89.44 85 LYS A N 1
ATOM 682 C CA . LYS A 1 85 ? -9.096 -5.167 16.171 1.00 89.44 85 LYS A CA 1
ATOM 683 C C . LYS A 1 85 ? -9.736 -4.775 14.840 1.00 89.44 85 LYS A C 1
ATOM 685 O O . LYS A 1 85 ? -9.206 -5.162 13.804 1.00 89.44 85 LYS A O 1
ATOM 690 N N . THR A 1 86 ? -10.795 -3.964 14.868 1.00 89.06 86 THR A N 1
ATOM 691 C CA . THR A 1 86 ? -11.452 -3.445 13.660 1.00 89.06 86 THR A CA 1
ATOM 692 C C . THR A 1 86 ? -10.462 -2.706 12.765 1.00 89.06 86 THR A C 1
ATOM 694 O O . THR A 1 86 ? -10.397 -3.002 11.580 1.00 89.06 86 THR A O 1
ATOM 697 N N . GLN A 1 87 ? -9.610 -1.846 13.330 1.00 90.56 87 GLN A N 1
ATOM 698 C CA . GLN A 1 87 ? -8.536 -1.167 12.593 1.00 90.56 87 GLN A CA 1
ATOM 699 C C . GLN A 1 87 ? -7.653 -2.152 11.798 1.00 90.56 87 GLN A C 1
ATOM 701 O O . GLN A 1 87 ? -7.431 -1.954 10.609 1.00 90.56 87 GLN A O 1
ATOM 706 N N . GLY A 1 88 ? -7.191 -3.242 12.421 1.00 90.06 88 GLY A N 1
ATOM 707 C CA . GLY A 1 88 ? -6.381 -4.260 11.736 1.00 90.06 88 GLY A CA 1
ATOM 708 C C . GLY A 1 88 ? -7.131 -5.015 10.628 1.00 90.06 88 GLY A C 1
ATOM 709 O O . GLY A 1 88 ? -6.515 -5.415 9.644 1.00 90.06 88 GLY A O 1
ATOM 710 N N . ARG A 1 89 ? -8.458 -5.168 10.749 1.00 90.56 89 ARG A N 1
ATOM 711 C CA . ARG A 1 89 ? -9.297 -5.801 9.715 1.00 90.56 89 ARG A CA 1
ATOM 712 C C . ARG A 1 89 ? -9.379 -4.964 8.435 1.00 90.56 89 ARG A C 1
ATOM 714 O O . ARG A 1 89 ? -9.453 -5.541 7.359 1.00 90.56 89 ARG A O 1
ATOM 721 N N . PHE A 1 90 ? -9.303 -3.635 8.526 1.00 92.06 90 PHE A N 1
ATOM 722 C CA . PHE A 1 90 ? -9.257 -2.775 7.336 1.00 92.06 90 PHE A CA 1
ATOM 723 C C . PHE A 1 90 ? -7.980 -2.992 6.515 1.00 92.06 90 PHE A C 1
ATOM 725 O O . PHE A 1 90 ? -8.045 -3.073 5.292 1.00 92.06 90 PHE A O 1
ATOM 732 N N . LEU A 1 91 ? -6.831 -3.166 7.176 1.00 92.44 91 LEU A N 1
ATOM 733 C CA . LEU A 1 91 ? -5.596 -3.544 6.485 1.00 92.44 91 LEU A CA 1
ATOM 734 C C . LEU A 1 91 ? -5.727 -4.917 5.824 1.00 92.44 91 LEU A C 1
ATOM 736 O O . LEU A 1 91 ? -5.319 -5.079 4.682 1.00 92.44 91 LEU A O 1
ATOM 740 N N . LEU A 1 92 ? -6.347 -5.892 6.492 1.00 91.69 92 LEU A N 1
ATOM 741 C CA . LEU A 1 92 ? -6.606 -7.198 5.881 1.00 91.69 92 LEU A CA 1
ATOM 742 C C . LEU A 1 92 ? -7.508 -7.103 4.645 1.00 91.69 92 LEU A C 1
ATOM 744 O O . LEU A 1 92 ? -7.210 -7.713 3.622 1.00 91.69 92 LEU A O 1
ATOM 748 N N . ALA A 1 93 ? -8.558 -6.282 4.705 1.00 91.19 93 ALA A N 1
ATOM 749 C CA . ALA A 1 93 ? -9.444 -6.052 3.569 1.00 91.19 93 ALA A CA 1
ATOM 750 C C . ALA A 1 93 ? -8.700 -5.495 2.342 1.00 91.19 93 ALA A C 1
ATOM 752 O O . ALA A 1 93 ? -9.110 -5.755 1.213 1.00 91.19 93 ALA A O 1
ATOM 753 N N . SER A 1 94 ? -7.580 -4.787 2.532 1.00 90.31 94 SER A N 1
ATOM 754 C CA . SER A 1 94 ? -6.793 -4.241 1.420 1.00 90.31 94 SER A CA 1
ATOM 755 C C . SER A 1 94 ? -6.160 -5.296 0.515 1.00 90.31 94 SER A C 1
ATOM 757 O O . SER A 1 94 ? -6.034 -5.050 -0.681 1.00 90.31 94 SER A O 1
ATOM 759 N N . PHE A 1 95 ? -5.848 -6.487 1.037 1.00 88.62 95 PHE A N 1
ATOM 760 C CA . PHE A 1 95 ? -5.311 -7.586 0.226 1.00 88.62 95 PHE A CA 1
ATOM 761 C C . PHE A 1 95 ? -6.343 -8.162 -0.747 1.00 88.62 95 PHE A C 1
ATOM 763 O O . PHE A 1 95 ? -5.970 -8.810 -1.718 1.00 88.62 95 PHE A O 1
ATOM 770 N N . VAL A 1 96 ? -7.631 -7.899 -0.513 1.00 90.31 96 VAL A N 1
ATOM 771 C CA . VAL A 1 96 ? -8.725 -8.283 -1.412 1.00 90.31 96 VAL A CA 1
ATOM 772 C C . VAL A 1 96 ? -9.140 -7.089 -2.272 1.00 90.31 96 VAL A C 1
ATOM 774 O O . VAL A 1 96 ? -9.177 -7.181 -3.497 1.00 90.31 96 VAL A O 1
ATOM 777 N N . VAL A 1 97 ? -9.396 -5.938 -1.643 1.00 87.50 97 VAL A N 1
ATOM 778 C CA . VAL A 1 97 ? -9.850 -4.719 -2.332 1.00 87.50 97 VAL A CA 1
ATOM 779 C C . VAL A 1 97 ? -8.799 -4.200 -3.312 1.00 87.50 97 VAL A C 1
ATOM 781 O O . VAL A 1 97 ? -9.164 -3.766 -4.400 1.00 87.50 97 VAL A O 1
ATOM 784 N N . GLY A 1 98 ? -7.511 -4.269 -2.974 1.00 86.19 98 GLY A N 1
ATOM 785 C CA . GLY A 1 98 ? -6.417 -3.812 -3.831 1.00 86.19 98 GLY A CA 1
ATOM 786 C C . GLY A 1 98 ? -6.409 -4.518 -5.185 1.00 86.19 98 GLY A C 1
ATOM 787 O O . GLY A 1 98 ? -6.686 -3.864 -6.193 1.00 86.19 98 GLY A O 1
ATOM 788 N N . PRO A 1 99 ? -6.199 -5.845 -5.231 1.00 88.06 99 PRO A N 1
ATOM 789 C CA . PRO A 1 99 ? -6.225 -6.593 -6.480 1.00 88.06 99 PRO A CA 1
ATOM 790 C C . PRO A 1 99 ? -7.527 -6.449 -7.266 1.00 88.06 99 PRO A C 1
ATOM 792 O O . PRO A 1 99 ? -7.478 -6.217 -8.474 1.00 88.06 99 PRO A O 1
ATOM 795 N N . LEU A 1 100 ? -8.682 -6.523 -6.594 1.00 85.12 100 LEU A N 1
ATOM 796 C CA . LEU A 1 100 ? -9.982 -6.380 -7.254 1.00 85.12 100 LEU A CA 1
ATOM 797 C C . LEU A 1 100 ? -10.169 -4.989 -7.865 1.00 85.12 100 LEU A C 1
ATOM 799 O O . LEU A 1 100 ? -10.638 -4.883 -8.995 1.00 85.12 100 LEU A O 1
ATOM 803 N N . SER A 1 101 ? -9.772 -3.929 -7.157 1.00 81.25 101 SER A N 1
ATOM 804 C CA . SER A 1 101 ? -9.857 -2.558 -7.671 1.00 81.25 101 SER A CA 1
ATOM 805 C C . SER A 1 101 ? -8.933 -2.338 -8.868 1.00 81.25 101 SER A C 1
ATOM 807 O O . SER A 1 101 ? -9.352 -1.718 -9.844 1.00 81.25 101 SER A O 1
ATOM 809 N N . THR A 1 102 ? -7.725 -2.914 -8.861 1.00 84.44 102 THR A N 1
ATOM 810 C CA . THR A 1 102 ? -6.834 -2.878 -10.026 1.00 84.44 102 THR A CA 1
ATOM 811 C C . THR A 1 102 ? -7.432 -3.633 -11.208 1.00 84.44 102 THR A C 1
ATOM 813 O O . THR A 1 102 ? -7.421 -3.118 -12.323 1.00 84.44 102 THR A O 1
ATOM 816 N N . LEU A 1 103 ? -7.970 -4.837 -10.995 1.00 82.19 103 LEU A N 1
ATOM 817 C CA . LEU A 1 103 ? -8.594 -5.620 -12.066 1.00 82.19 103 LEU A CA 1
ATOM 818 C C . LEU A 1 103 ? -9.816 -4.902 -12.649 1.00 82.19 103 LEU A C 1
ATOM 820 O O . LEU A 1 103 ? -9.971 -4.848 -13.871 1.00 82.19 103 LEU A O 1
ATOM 824 N N . ALA A 1 104 ? -10.644 -4.304 -11.791 1.00 80.62 104 ALA A N 1
ATOM 825 C CA . ALA A 1 104 ? -11.774 -3.484 -12.207 1.00 80.62 104 ALA A CA 1
ATOM 826 C C . ALA A 1 104 ? -11.310 -2.260 -13.006 1.00 80.62 104 ALA A C 1
ATOM 828 O O . ALA A 1 104 ? -11.881 -1.975 -14.052 1.00 80.62 104 ALA A O 1
ATOM 829 N N . TYR A 1 105 ? -10.244 -1.581 -12.572 1.00 82.25 105 TYR A N 1
ATOM 830 C CA . TYR A 1 105 ? -9.666 -0.446 -13.293 1.00 82.25 105 TYR A CA 1
ATOM 831 C C . TYR A 1 105 ? -9.129 -0.845 -14.673 1.00 82.25 105 TYR A C 1
ATOM 833 O O . TYR A 1 105 ? -9.441 -0.191 -15.666 1.00 82.25 105 TYR A O 1
ATOM 841 N N . VAL A 1 106 ? -8.374 -1.946 -14.753 1.00 83.81 106 VAL A N 1
ATOM 842 C CA . VAL A 1 106 ? -7.847 -2.468 -16.023 1.00 83.81 106 VAL A CA 1
ATOM 843 C C . VAL A 1 106 ? -8.986 -2.836 -16.973 1.00 83.81 106 VAL A C 1
ATOM 845 O O . VAL A 1 106 ? -8.914 -2.519 -18.159 1.00 83.81 106 VAL A O 1
ATOM 848 N N . SER A 1 107 ? -10.044 -3.459 -16.451 1.00 82.12 107 SER A N 1
ATOM 849 C CA . SER A 1 107 ? -11.205 -3.875 -17.243 1.00 82.12 107 SER A CA 1
ATOM 850 C C . SER A 1 107 ? -12.044 -2.681 -17.705 1.00 82.12 107 SER A C 1
ATOM 852 O O . SER A 1 107 ? -12.397 -2.594 -18.875 1.00 82.12 107 SER A O 1
ATOM 854 N N . TYR A 1 108 ? -12.328 -1.730 -16.811 1.00 86.31 108 TYR A N 1
ATOM 855 C CA . TYR A 1 108 ? -13.142 -0.549 -17.103 1.00 86.31 108 TYR A CA 1
ATOM 856 C C . TYR A 1 108 ? -12.465 0.382 -18.113 1.00 86.31 108 TYR A C 1
ATOM 858 O O . TYR A 1 108 ? -13.097 0.842 -19.059 1.00 86.31 108 TYR A O 1
ATOM 866 N N . CYS A 1 109 ? -11.163 0.618 -17.948 1.00 81.44 109 CYS A N 1
ATOM 867 C CA . CYS A 1 109 ? -10.385 1.448 -18.866 1.00 81.44 109 CYS A CA 1
ATOM 868 C C . CYS A 1 109 ? -9.922 0.688 -20.119 1.00 81.44 109 CYS A C 1
ATOM 870 O O . CYS A 1 109 ? -9.287 1.298 -20.972 1.00 81.44 109 CYS A O 1
ATOM 872 N N . SER A 1 110 ? -10.205 -0.619 -20.228 1.00 85.12 110 SER A N 1
ATOM 873 C CA . SER A 1 110 ? -9.734 -1.482 -21.324 1.00 85.12 110 SER A CA 1
ATOM 874 C C . SER A 1 110 ? -8.229 -1.327 -21.593 1.00 85.12 110 SER A C 1
ATOM 876 O O . SER A 1 110 ? -7.794 -1.133 -22.725 1.00 85.12 110 SER A O 1
ATOM 878 N N . LEU A 1 111 ? -7.434 -1.386 -20.520 1.00 83.44 111 LEU A N 1
ATOM 879 C CA . LEU A 1 111 ? -6.007 -1.058 -20.537 1.00 83.44 111 LEU A CA 1
ATOM 880 C C . LEU A 1 111 ? -5.202 -2.081 -21.347 1.00 83.44 111 LEU A C 1
ATOM 882 O O . LEU A 1 111 ? -5.004 -3.237 -20.938 1.00 83.44 111 LEU A O 1
ATOM 886 N N . ASN A 1 112 ? -4.672 -1.628 -22.481 1.00 89.06 112 ASN A N 1
ATOM 887 C CA . ASN A 1 112 ? -3.829 -2.455 -23.332 1.00 89.06 112 ASN A CA 1
ATOM 888 C C . ASN A 1 112 ? -2.503 -2.784 -22.634 1.00 89.06 112 ASN A C 1
ATOM 890 O O . ASN A 1 112 ? -1.989 -2.017 -21.818 1.00 89.06 112 ASN A O 1
ATOM 894 N N . ARG A 1 113 ? -1.874 -3.909 -23.002 1.00 85.62 113 ARG A N 1
ATOM 895 C CA . ARG A 1 113 ? -0.601 -4.336 -22.389 1.00 85.62 113 ARG A CA 1
ATOM 896 C C . ARG A 1 113 ? 0.497 -3.269 -22.498 1.00 85.62 113 ARG A C 1
ATOM 898 O O . ARG A 1 113 ? 1.308 -3.144 -21.584 1.00 85.62 113 ARG A O 1
ATOM 905 N N . LYS A 1 114 ? 0.528 -2.513 -23.601 1.00 87.94 114 LYS A N 1
ATOM 906 C CA . LYS A 1 114 ? 1.476 -1.408 -23.819 1.00 87.94 114 LYS A CA 1
ATOM 907 C C . LYS A 1 114 ? 1.256 -0.258 -22.835 1.00 87.94 114 LYS A C 1
ATOM 909 O O . LYS A 1 114 ? 2.189 0.146 -22.152 1.00 87.94 114 LYS A O 1
ATOM 914 N N . GLU A 1 115 ? 0.015 0.195 -22.706 1.00 87.88 115 GLU A N 1
ATOM 915 C CA . GLU A 1 115 ? -0.375 1.255 -21.772 1.00 87.88 115 GLU A CA 1
ATOM 916 C C . GLU A 1 115 ? -0.117 0.837 -20.318 1.00 87.88 115 GLU A C 1
ATOM 918 O O . GLU A 1 115 ? 0.406 1.620 -19.527 1.00 87.88 115 GLU A O 1
ATOM 923 N N . ALA A 1 116 ? -0.396 -0.425 -19.975 1.00 86.69 116 ALA A N 1
ATOM 924 C CA . ALA A 1 116 ? -0.114 -0.972 -18.652 1.00 86.69 116 ALA A CA 1
ATOM 925 C C . ALA A 1 116 ? 1.394 -0.974 -18.341 1.00 86.69 116 ALA A C 1
ATOM 927 O O . ALA A 1 116 ? 1.794 -0.587 -17.244 1.00 86.69 116 ALA A O 1
ATOM 928 N N . LYS A 1 117 ? 2.247 -1.349 -19.309 1.00 90.19 117 LYS A N 1
ATOM 929 C CA . LYS A 1 117 ? 3.711 -1.249 -19.168 1.00 90.19 117 LYS A CA 1
ATOM 930 C C . LYS A 1 117 ? 4.163 0.194 -18.954 1.00 90.19 117 LYS A C 1
ATOM 932 O O . LYS A 1 117 ? 4.998 0.447 -18.088 1.00 90.19 117 LYS A O 1
ATOM 937 N N . GLU A 1 118 ? 3.630 1.131 -19.732 1.00 90.12 118 GLU A N 1
ATOM 938 C CA . GLU A 1 118 ? 3.988 2.544 -19.612 1.00 90.12 118 GLU A CA 1
ATOM 939 C C . GLU A 1 118 ? 3.563 3.117 -18.254 1.00 90.12 118 GLU A C 1
ATOM 941 O O . GLU A 1 118 ? 4.319 3.860 -17.625 1.00 90.12 118 GLU A O 1
ATOM 946 N N . LEU A 1 119 ? 2.389 2.722 -17.758 1.00 88.50 119 LEU A N 1
ATOM 947 C CA . LEU A 1 119 ? 1.918 3.094 -16.430 1.00 88.50 119 LEU A CA 1
ATOM 948 C C . LEU A 1 119 ? 2.845 2.553 -15.331 1.00 88.50 119 LEU A C 1
ATOM 950 O O . LEU A 1 119 ? 3.262 3.320 -14.463 1.00 88.50 119 LEU A O 1
ATOM 954 N N . CYS A 1 120 ? 3.235 1.275 -15.393 1.00 89.75 120 CYS A N 1
ATOM 955 C CA . CYS A 1 120 ? 4.225 0.694 -14.478 1.00 89.75 120 CYS A CA 1
ATOM 956 C C . CYS A 1 120 ? 5.554 1.456 -14.516 1.00 89.75 120 CYS A C 1
ATOM 958 O O . CYS A 1 120 ? 6.105 1.802 -13.473 1.00 89.75 120 CYS A O 1
ATOM 960 N N . TYR A 1 121 ? 6.048 1.786 -15.709 1.00 89.25 121 TYR A N 1
ATOM 961 C CA . TYR A 1 121 ? 7.273 2.567 -15.861 1.00 89.25 121 TYR A CA 1
ATOM 962 C C . TYR A 1 121 ? 7.162 3.955 -15.214 1.00 89.25 121 TYR A C 1
ATOM 964 O O . TYR A 1 121 ? 8.044 4.356 -14.452 1.00 89.25 121 TYR A O 1
ATOM 972 N N . LYS A 1 122 ? 6.048 4.667 -15.435 1.00 89.00 122 LYS A N 1
ATOM 973 C CA . LYS A 1 122 ? 5.771 5.957 -14.780 1.00 89.00 122 LYS A CA 1
ATOM 974 C C . LYS A 1 122 ? 5.755 5.825 -13.256 1.00 89.00 122 LYS A C 1
ATOM 976 O O . LYS A 1 122 ? 6.318 6.678 -12.570 1.00 89.00 122 LYS A O 1
ATOM 981 N N . ILE A 1 123 ? 5.169 4.749 -12.731 1.00 88.44 123 ILE A N 1
ATOM 982 C CA . ILE A 1 123 ? 5.143 4.449 -11.292 1.00 88.44 123 ILE A CA 1
ATOM 983 C C . ILE A 1 123 ? 6.565 4.232 -10.752 1.00 88.44 123 ILE A C 1
ATOM 985 O O . ILE A 1 123 ? 6.941 4.893 -9.785 1.00 88.44 123 ILE A O 1
ATOM 989 N N . ARG A 1 124 ? 7.388 3.396 -11.401 1.00 88.25 124 ARG A N 1
ATOM 990 C CA . ARG A 1 124 ? 8.796 3.152 -11.014 1.00 88.25 124 ARG A CA 1
ATOM 991 C C . ARG A 1 124 ? 9.651 4.423 -11.046 1.00 88.25 124 ARG A C 1
ATOM 993 O O . ARG A 1 124 ? 10.546 4.607 -10.221 1.00 88.25 124 ARG A O 1
ATOM 1000 N N . CYS A 1 125 ? 9.387 5.306 -12.006 1.00 85.56 125 CYS A N 1
ATOM 1001 C CA . CYS A 1 125 ? 10.080 6.586 -12.148 1.00 85.56 125 CYS A CA 1
ATOM 1002 C C . CYS A 1 125 ? 9.621 7.636 -11.126 1.00 85.56 125 CYS A C 1
ATOM 1004 O O . CYS A 1 125 ? 10.357 8.597 -10.870 1.00 85.56 125 CYS A O 1
ATOM 1006 N N . SER A 1 126 ? 8.432 7.466 -10.544 1.00 85.50 126 SER A N 1
ATOM 1007 C CA . SER A 1 126 ? 7.881 8.376 -9.546 1.00 85.50 126 SER A CA 1
ATOM 1008 C C . SER A 1 126 ? 8.546 8.159 -8.192 1.00 85.50 126 SER A C 1
ATOM 1010 O O . SER A 1 126 ? 8.209 7.259 -7.423 1.00 85.50 126 SER A O 1
ATOM 1012 N N . GLU A 1 127 ? 9.488 9.045 -7.875 1.00 83.62 127 GLU A N 1
ATOM 1013 C CA . GLU A 1 127 ? 10.170 9.055 -6.582 1.00 83.62 127 GLU A CA 1
ATOM 1014 C C . GLU A 1 127 ? 9.176 9.159 -5.420 1.00 83.62 127 GLU A C 1
ATOM 1016 O O . GLU A 1 127 ? 9.319 8.458 -4.422 1.00 83.62 127 GLU A O 1
ATOM 1021 N N . GLN A 1 128 ? 8.147 9.998 -5.569 1.00 84.44 128 GLN A N 1
ATOM 1022 C CA . GLN A 1 128 ? 7.150 10.215 -4.529 1.00 84.44 128 GLN A CA 1
ATOM 1023 C C . GLN A 1 128 ? 6.410 8.927 -4.172 1.00 84.44 128 GLN A C 1
ATOM 1025 O O . GLN A 1 128 ? 6.351 8.569 -2.997 1.00 84.44 128 GLN A O 1
ATOM 1030 N N . MET A 1 129 ? 5.902 8.215 -5.181 1.00 86.00 129 MET A N 1
ATOM 1031 C CA . MET A 1 129 ? 5.164 6.967 -4.974 1.00 86.00 129 MET A CA 1
ATOM 1032 C C . MET A 1 129 ? 6.066 5.892 -4.367 1.00 86.00 129 MET A C 1
ATOM 1034 O O . MET A 1 129 ? 5.705 5.274 -3.372 1.00 86.00 129 MET A O 1
ATOM 1038 N N . MET A 1 130 ? 7.279 5.733 -4.899 1.00 87.62 130 MET A N 1
ATOM 1039 C CA . MET A 1 130 ? 8.215 4.717 -4.418 1.00 87.62 130 MET A CA 1
ATO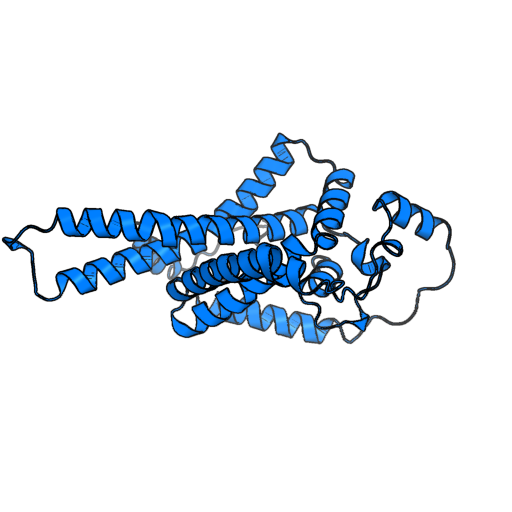M 1040 C C . MET A 1 130 ? 8.693 4.972 -2.981 1.00 87.62 130 MET A C 1
ATOM 1042 O O . MET A 1 130 ? 8.882 4.028 -2.215 1.00 87.62 130 MET A O 1
ATOM 1046 N N . VAL A 1 131 ? 8.911 6.233 -2.590 1.00 88.94 131 VAL A N 1
ATOM 1047 C CA . VAL A 1 131 ? 9.275 6.582 -1.205 1.00 88.94 131 VAL A CA 1
ATOM 1048 C C . VAL A 1 131 ? 8.102 6.353 -0.255 1.00 88.94 131 VAL A C 1
ATOM 1050 O O . VAL A 1 131 ? 8.327 5.833 0.837 1.00 88.94 131 VAL A O 1
ATOM 1053 N N . TRP A 1 132 ? 6.876 6.694 -0.665 1.00 89.38 132 TRP A N 1
ATOM 1054 C CA . TRP A 1 132 ? 5.660 6.384 0.096 1.00 89.38 132 TRP A CA 1
ATOM 1055 C C . TRP A 1 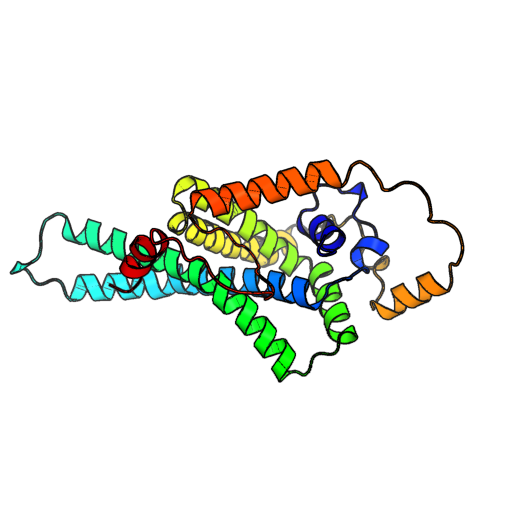132 ? 5.532 4.887 0.360 1.00 89.38 132 TRP A C 1
ATOM 1057 O O . TRP A 1 132 ? 5.524 4.483 1.522 1.00 89.38 132 TRP A O 1
ATOM 1067 N N . ASP A 1 133 ? 5.560 4.072 -0.694 1.00 90.69 133 ASP A N 1
ATOM 1068 C CA . ASP A 1 133 ? 5.350 2.628 -0.580 1.00 90.69 133 ASP A CA 1
ATOM 1069 C C . ASP A 1 133 ? 6.449 1.969 0.280 1.00 90.69 133 ASP A C 1
ATOM 1071 O O . ASP A 1 133 ? 6.166 1.153 1.160 1.00 90.69 133 ASP A O 1
ATOM 1075 N N . ARG A 1 134 ? 7.719 2.370 0.108 1.00 90.94 134 ARG A N 1
ATOM 1076 C CA . ARG A 1 134 ? 8.833 1.893 0.952 1.00 90.94 134 ARG A CA 1
ATOM 1077 C C . ARG A 1 134 ? 8.681 2.297 2.418 1.00 90.94 134 ARG A C 1
ATOM 1079 O O . ARG A 1 134 ? 8.966 1.496 3.314 1.00 90.94 134 ARG A O 1
ATOM 1086 N N . ALA A 1 135 ? 8.272 3.536 2.686 1.00 92.44 135 ALA A N 1
ATOM 1087 C CA . ALA A 1 135 ? 8.062 4.003 4.051 1.00 92.44 135 ALA A CA 1
ATOM 1088 C C . ALA A 1 135 ? 6.891 3.252 4.702 1.00 92.44 135 ALA A C 1
ATOM 1090 O O . ALA A 1 135 ? 7.008 2.812 5.846 1.00 92.44 135 ALA A O 1
ATOM 1091 N N . ALA A 1 136 ? 5.802 3.040 3.957 1.00 93.56 136 ALA A N 1
ATOM 1092 C CA . ALA A 1 136 ? 4.640 2.283 4.403 1.00 93.56 136 ALA A CA 1
ATOM 1093 C C . ALA A 1 136 ? 5.004 0.829 4.727 1.00 93.56 136 ALA A C 1
ATOM 1095 O O . ALA A 1 136 ? 4.629 0.335 5.790 1.00 93.56 136 ALA A O 1
ATOM 1096 N N . VAL A 1 137 ? 5.798 0.163 3.881 1.00 93.00 137 VAL A N 1
ATOM 1097 C CA . VAL A 1 137 ? 6.296 -1.195 4.158 1.00 93.00 137 VAL A CA 1
ATOM 1098 C C . VAL A 1 137 ? 7.206 -1.215 5.380 1.00 93.00 137 VAL A C 1
ATOM 1100 O O . VAL A 1 137 ? 6.983 -2.007 6.290 1.00 93.00 137 VAL A O 1
ATOM 1103 N N . SER A 1 138 ? 8.209 -0.338 5.447 1.00 93.06 138 SER A N 1
ATOM 1104 C CA . SER A 1 138 ? 9.185 -0.364 6.545 1.00 93.06 138 SER A CA 1
ATOM 1105 C C . SER A 1 138 ? 8.543 -0.068 7.904 1.00 93.06 138 SER A C 1
ATOM 1107 O O . SER A 1 138 ? 8.681 -0.866 8.835 1.00 93.06 138 SER A O 1
ATOM 1109 N N . LEU A 1 139 ? 7.771 1.015 8.025 1.00 93.81 139 LEU A N 1
ATOM 1110 C CA . LEU A 1 139 ? 7.079 1.343 9.273 1.00 93.81 139 LEU A CA 1
ATOM 1111 C C . LEU A 1 139 ? 5.901 0.405 9.547 1.00 93.81 139 LEU A C 1
ATOM 1113 O O . LEU A 1 139 ? 5.646 0.086 10.708 1.00 93.81 139 LEU A O 1
ATOM 1117 N N . GLY A 1 140 ? 5.228 -0.100 8.511 1.00 94.12 140 GLY A N 1
ATOM 1118 C CA . GLY A 1 140 ? 4.214 -1.145 8.634 1.00 94.12 140 GLY A CA 1
ATOM 1119 C C . GLY A 1 140 ? 4.784 -2.434 9.230 1.00 94.12 140 GLY A C 1
ATOM 1120 O O . GLY A 1 140 ? 4.196 -2.986 10.159 1.00 94.12 140 GLY A O 1
ATOM 1121 N N . CYS A 1 141 ? 5.963 -2.878 8.786 1.00 93.75 141 CYS A N 1
ATOM 1122 C CA . CYS A 1 141 ? 6.666 -4.033 9.350 1.00 93.75 141 CYS A CA 1
ATOM 1123 C C . CYS A 1 141 ? 7.128 -3.789 10.796 1.00 93.75 141 CYS A C 1
ATOM 1125 O O . CYS A 1 141 ? 6.956 -4.664 11.646 1.00 93.75 141 CYS A O 1
ATOM 1127 N N . VAL A 1 142 ? 7.657 -2.602 11.111 1.00 94.56 142 VAL A N 1
ATOM 1128 C CA . VAL A 1 142 ? 8.021 -2.234 12.496 1.00 94.56 142 VAL A CA 1
ATOM 1129 C C . VAL A 1 142 ? 6.785 -2.246 13.401 1.00 94.56 142 VAL A C 1
ATOM 1131 O O . VAL A 1 142 ? 6.791 -2.832 14.487 1.00 94.56 142 VAL A O 1
ATOM 1134 N N . GLY A 1 143 ? 5.687 -1.656 12.935 1.00 93.12 143 GLY A N 1
ATOM 1135 C CA . GLY A 1 143 ? 4.412 -1.664 13.638 1.00 93.12 143 GLY A CA 1
ATOM 1136 C C . GLY A 1 143 ? 3.854 -3.077 13.818 1.00 93.12 143 GLY A C 1
ATOM 1137 O O . GLY A 1 143 ? 3.380 -3.430 14.905 1.00 93.12 143 GLY A O 1
ATOM 1138 N N . TRP A 1 144 ? 3.957 -3.910 12.783 1.00 93.88 144 TRP A N 1
ATOM 1139 C CA . TRP A 1 144 ? 3.584 -5.319 12.831 1.00 93.88 144 TRP A CA 1
ATOM 1140 C C . TRP A 1 144 ? 4.343 -6.078 13.911 1.00 93.88 144 TRP A C 1
ATOM 1142 O O . TRP A 1 144 ? 3.734 -6.789 14.714 1.00 93.88 144 TRP A O 1
ATOM 1152 N N . TYR A 1 145 ? 5.664 -5.919 13.941 1.00 93.44 145 TYR A N 1
ATOM 1153 C CA . TYR A 1 145 ? 6.516 -6.568 14.927 1.00 93.44 145 TYR A CA 1
ATOM 1154 C C . TYR A 1 145 ? 6.071 -6.224 16.356 1.00 93.44 145 TYR A C 1
ATOM 1156 O O . TYR A 1 145 ? 5.983 -7.103 17.210 1.00 93.44 145 TYR A O 1
ATOM 1164 N N . TRP A 1 146 ? 5.681 -4.968 16.595 1.00 92.00 146 TRP A N 1
ATOM 1165 C CA . TRP A 1 146 ? 5.276 -4.504 17.921 1.00 92.00 146 TRP A CA 1
ATOM 1166 C C . TRP A 1 146 ? 3.862 -4.947 18.340 1.00 92.00 146 TRP A C 1
ATOM 1168 O O . TRP A 1 146 ? 3.641 -5.353 19.481 1.00 92.00 146 TRP A O 1
ATOM 1178 N N . LYS A 1 147 ? 2.861 -4.820 17.454 1.00 90.50 147 LYS A N 1
ATOM 1179 C CA . LYS A 1 147 ? 1.425 -4.982 17.793 1.00 90.50 147 LYS A CA 1
ATOM 1180 C C . LYS A 1 147 ? 0.602 -5.712 16.717 1.00 90.50 147 LYS A C 1
ATOM 1182 O O . LYS A 1 147 ? -0.625 -5.552 16.672 1.00 90.50 147 LYS A O 1
ATOM 1187 N N . ARG A 1 148 ? 1.242 -6.529 15.872 1.00 92.12 148 ARG A N 1
ATOM 1188 C CA . ARG A 1 148 ? 0.630 -7.256 14.735 1.00 92.12 148 ARG A CA 1
ATOM 1189 C C . ARG A 1 148 ? -0.124 -6.299 13.798 1.00 92.12 148 ARG A C 1
ATOM 1191 O O . ARG A 1 148 ? 0.252 -5.133 13.704 1.00 92.12 148 ARG A O 1
ATOM 1198 N N . PHE A 1 149 ? -1.208 -6.737 13.146 1.00 88.56 149 PHE A N 1
ATOM 1199 C CA . PHE A 1 149 ? -2.007 -5.919 12.212 1.00 88.56 149 PHE A CA 1
ATOM 1200 C C . PHE A 1 149 ? -2.374 -4.530 12.755 1.00 88.56 149 PHE A C 1
ATOM 1202 O O . PHE A 1 149 ? -2.383 -3.553 12.016 1.00 88.56 149 PHE A O 1
ATOM 1209 N N . LYS A 1 150 ? -2.642 -4.418 14.061 1.00 90.94 150 LYS A N 1
ATOM 1210 C CA . LYS A 1 150 ? -3.007 -3.146 14.704 1.00 90.94 150 LYS A CA 1
ATOM 1211 C C . LYS A 1 150 ? -1.851 -2.153 14.672 1.00 90.94 150 LYS A C 1
ATOM 1213 O O . LYS A 1 150 ? -2.052 -0.974 14.416 1.00 90.94 150 LYS A O 1
ATOM 1218 N N . GLY A 1 151 ? -0.651 -2.644 14.974 1.00 91.94 151 GLY A N 1
ATOM 1219 C CA . GLY A 1 151 ? 0.556 -1.835 14.918 1.00 91.94 151 GLY A CA 1
ATOM 1220 C C . GLY A 1 151 ? 0.982 -1.551 13.484 1.00 91.94 151 GLY A C 1
ATOM 1221 O O . GLY A 1 151 ? 1.441 -0.450 13.222 1.00 91.94 151 GLY A O 1
ATOM 1222 N N . ALA A 1 152 ? 0.770 -2.485 12.552 1.00 94.19 152 ALA A N 1
ATOM 1223 C CA . ALA A 1 152 ? 1.058 -2.259 11.137 1.00 94.19 152 ALA A CA 1
ATOM 1224 C C . ALA A 1 152 ? 0.268 -1.073 10.570 1.00 94.19 152 ALA A C 1
ATOM 1226 O O . ALA A 1 152 ? 0.853 -0.221 9.913 1.00 94.19 152 ALA A O 1
ATOM 1227 N N . VAL A 1 153 ? -1.022 -0.955 10.904 1.00 94.44 153 VAL A N 1
ATOM 1228 C CA . VAL A 1 153 ? -1.830 0.212 10.509 1.00 94.44 153 VAL A CA 1
ATOM 1229 C C . VAL A 1 153 ? -1.282 1.509 11.102 1.00 94.44 153 VAL A C 1
ATOM 1231 O O . VAL A 1 153 ? -1.186 2.507 10.395 1.00 94.44 153 VAL A O 1
ATOM 1234 N N . ASP A 1 154 ? -0.902 1.510 12.385 1.00 94.19 154 ASP A N 1
ATOM 1235 C CA . ASP A 1 154 ? -0.287 2.693 13.004 1.00 94.19 154 ASP A CA 1
ATOM 1236 C C . ASP A 1 154 ? 1.020 3.073 12.284 1.00 94.19 154 ASP A C 1
ATOM 1238 O O . ASP A 1 154 ? 1.261 4.247 12.016 1.00 94.19 154 ASP A O 1
ATOM 1242 N N . GLY A 1 155 ? 1.837 2.077 11.932 1.00 95.75 155 GLY A N 1
ATOM 1243 C CA . GLY A 1 155 ? 3.082 2.254 11.190 1.00 95.75 155 GLY A CA 1
ATOM 1244 C C . GLY A 1 155 ? 2.868 2.840 9.795 1.00 95.75 155 GLY A C 1
ATOM 1245 O O . GLY A 1 155 ? 3.533 3.808 9.438 1.00 95.75 155 GLY A O 1
ATOM 1246 N N . ILE A 1 156 ? 1.902 2.313 9.039 1.00 95.50 156 ILE A N 1
ATOM 1247 C CA . ILE A 1 156 ? 1.533 2.823 7.709 1.00 95.50 156 ILE A CA 1
ATOM 1248 C C . ILE A 1 156 ? 1.040 4.273 7.807 1.00 95.50 156 ILE A C 1
ATOM 1250 O O . ILE A 1 156 ? 1.513 5.130 7.066 1.00 95.50 156 ILE A O 1
ATOM 1254 N N . ASN A 1 157 ? 0.168 4.591 8.767 1.00 94.38 157 ASN A N 1
ATOM 1255 C CA . ASN A 1 157 ? -0.323 5.961 8.948 1.00 94.38 157 ASN A CA 1
ATOM 1256 C C . ASN A 1 157 ? 0.807 6.931 9.338 1.00 94.38 157 ASN A C 1
ATOM 1258 O O . ASN A 1 157 ? 0.867 8.055 8.835 1.00 94.38 157 ASN A O 1
ATOM 1262 N N . MET A 1 158 ? 1.741 6.496 10.192 1.00 94.62 158 MET A N 1
ATOM 1263 C CA . MET A 1 158 ? 2.944 7.271 10.510 1.00 94.62 158 MET A CA 1
ATOM 1264 C C . MET A 1 158 ? 3.843 7.467 9.286 1.00 94.62 158 MET A C 1
ATOM 1266 O O . MET A 1 158 ? 4.399 8.553 9.119 1.00 94.62 158 MET A O 1
ATOM 1270 N N . ALA A 1 159 ? 3.953 6.467 8.407 1.00 94.25 159 ALA A N 1
ATOM 1271 C CA . ALA A 1 159 ? 4.676 6.596 7.146 1.00 94.25 159 ALA A CA 1
ATOM 1272 C C . ALA A 1 159 ? 4.061 7.656 6.238 1.00 94.25 159 ALA A C 1
ATOM 1274 O O . ALA A 1 159 ? 4.795 8.479 5.691 1.00 94.25 159 ALA A O 1
ATOM 1275 N N . SER A 1 160 ? 2.733 7.694 6.118 1.00 90.56 160 SER A N 1
ATOM 1276 C CA . SER A 1 160 ? 2.041 8.723 5.337 1.00 90.56 160 SER A CA 1
ATOM 1277 C C . SER A 1 160 ? 2.324 10.128 5.878 1.00 90.56 160 SER A C 1
ATOM 1279 O O . SER A 1 160 ? 2.621 11.035 5.104 1.00 90.56 160 SER A O 1
ATOM 1281 N N . ILE A 1 161 ? 2.316 10.312 7.204 1.00 91.75 161 ILE A N 1
ATOM 1282 C CA . ILE A 1 161 ? 2.650 11.604 7.832 1.00 91.75 161 ILE A CA 1
ATOM 1283 C C . ILE A 1 161 ? 4.114 11.974 7.571 1.00 91.75 161 ILE A C 1
ATOM 1285 O O . ILE A 1 161 ? 4.403 13.088 7.132 1.00 91.75 161 ILE A O 1
ATOM 1289 N N . TYR A 1 162 ? 5.038 11.042 7.814 1.00 91.75 162 TYR A N 1
ATOM 1290 C CA . TYR A 1 162 ? 6.472 11.255 7.619 1.00 91.75 162 TYR A CA 1
ATOM 1291 C C . TYR A 1 162 ? 6.796 11.637 6.174 1.00 91.75 162 TYR A C 1
ATOM 1293 O O . TYR A 1 162 ? 7.514 12.601 5.916 1.00 91.75 162 TYR A O 1
ATOM 1301 N N . THR A 1 163 ? 6.238 10.906 5.218 1.00 89.75 163 THR A N 1
ATOM 1302 C CA . THR A 1 163 ? 6.503 11.144 3.803 1.00 89.75 163 THR A CA 1
ATOM 1303 C C . THR A 1 163 ? 5.813 12.404 3.285 1.00 89.75 163 THR A C 1
ATOM 1305 O O . THR A 1 163 ? 6.405 13.126 2.483 1.00 89.75 163 THR A O 1
ATOM 1308 N N . ALA A 1 164 ? 4.616 12.743 3.777 1.00 88.75 164 ALA A N 1
ATOM 1309 C CA . ALA A 1 164 ? 3.997 14.040 3.510 1.00 88.75 164 ALA A CA 1
ATOM 1310 C C . ALA A 1 164 ? 4.877 15.190 4.025 1.00 88.75 164 ALA A C 1
ATOM 1312 O O . ALA A 1 164 ? 5.143 16.137 3.284 1.00 88.75 164 ALA A O 1
ATOM 1313 N N . TYR A 1 165 ? 5.396 15.088 5.251 1.00 89.12 165 TYR A N 1
ATOM 1314 C CA . TYR A 1 165 ? 6.332 16.065 5.812 1.00 89.12 165 TYR A CA 1
ATOM 1315 C C . TYR A 1 165 ? 7.619 16.171 4.977 1.00 89.12 165 TYR A C 1
ATOM 1317 O O . TYR A 1 165 ? 8.043 17.272 4.618 1.00 89.12 165 TYR A O 1
ATOM 1325 N N . TYR A 1 166 ? 8.204 15.031 4.599 1.00 87.50 166 TYR A N 1
ATOM 1326 C CA . TYR A 1 166 ? 9.418 14.975 3.786 1.00 87.50 166 TYR A CA 1
ATOM 1327 C C . TYR A 1 166 ? 9.251 15.723 2.456 1.00 87.50 166 TYR A C 1
ATOM 1329 O O . TYR A 1 166 ? 10.069 16.582 2.124 1.00 87.50 166 TYR A O 1
ATOM 1337 N N . PHE A 1 167 ? 8.173 15.457 1.711 1.00 85.19 167 PHE A N 1
ATOM 1338 C CA . PHE A 1 167 ? 7.958 16.080 0.401 1.00 85.19 167 PHE A CA 1
ATOM 1339 C C . PHE A 1 167 ? 7.479 17.535 0.472 1.00 85.19 167 PHE A C 1
ATOM 1341 O O . PHE A 1 167 ? 7.773 18.313 -0.437 1.00 85.19 167 PHE A O 1
ATOM 1348 N N . THR A 1 168 ? 6.759 17.925 1.525 1.00 82.62 168 THR A N 1
ATOM 1349 C CA . THR A 1 168 ? 6.228 19.294 1.655 1.00 82.62 168 THR A CA 1
ATOM 1350 C C . THR A 1 168 ? 7.237 20.270 2.243 1.00 82.62 168 THR A C 1
ATOM 1352 O O . THR A 1 168 ? 7.307 21.410 1.786 1.00 82.62 168 THR A O 1
ATOM 1355 N N . ILE A 1 169 ? 8.021 19.837 3.231 1.00 84.25 169 ILE A N 1
ATOM 1356 C CA . ILE A 1 169 ? 8.890 20.714 4.021 1.00 84.25 169 ILE A CA 1
ATOM 1357 C C . ILE A 1 169 ? 10.353 20.407 3.717 1.00 84.25 169 ILE A C 1
ATOM 1359 O O . ILE A 1 169 ? 11.063 21.251 3.170 1.00 84.25 169 ILE A O 1
ATOM 1363 N N . GLN A 1 170 ? 10.808 19.190 4.010 1.00 81.12 170 GLN A N 1
ATOM 1364 C CA . GLN A 1 170 ? 12.236 18.873 3.979 1.00 81.12 170 GLN A CA 1
ATOM 1365 C C . GLN A 1 170 ? 12.824 18.973 2.567 1.00 81.12 170 GLN A C 1
ATOM 1367 O O . GLN A 1 170 ? 13.846 19.629 2.366 1.00 81.12 170 GLN A O 1
ATOM 1372 N N . LYS A 1 171 ? 12.165 18.397 1.561 1.00 79.00 171 LYS A N 1
ATOM 1373 C CA . LYS A 1 171 ? 12.652 18.436 0.177 1.00 79.00 171 LYS A CA 1
ATOM 1374 C C . LYS A 1 171 ? 12.734 19.862 -0.376 1.00 79.00 171 LYS A C 1
ATOM 1376 O O . LYS A 1 171 ? 13.676 20.169 -1.098 1.00 79.00 171 LYS A O 1
ATOM 1381 N N . ARG A 1 172 ? 11.799 20.743 0.008 1.00 76.06 172 ARG A N 1
ATOM 1382 C CA . ARG A 1 172 ? 11.815 22.164 -0.384 1.00 76.06 172 ARG A CA 1
ATOM 1383 C C . ARG A 1 172 ? 12.946 22.942 0.282 1.00 76.06 172 ARG A C 1
ATOM 1385 O O . ARG A 1 172 ? 13.543 23.795 -0.356 1.00 76.06 172 ARG A O 1
ATOM 1392 N N . LEU A 1 173 ? 13.232 22.651 1.551 1.00 74.69 173 LEU A N 1
ATOM 1393 C CA . LEU A 1 173 ? 14.254 23.365 2.319 1.00 74.69 173 LEU A CA 1
ATOM 1394 C C . LEU A 1 173 ? 15.677 22.917 1.982 1.00 74.69 173 LEU A C 1
ATOM 1396 O O . LEU A 1 173 ? 16.597 23.725 2.011 1.00 74.69 173 LEU A O 1
ATOM 1400 N N . THR A 1 174 ? 15.871 21.634 1.679 1.00 68.88 174 THR A N 1
ATOM 1401 C CA . THR A 1 174 ? 17.225 21.068 1.588 1.00 68.88 174 THR A CA 1
ATOM 1402 C C . THR A 1 174 ? 17.822 21.151 0.177 1.00 68.88 174 THR A C 1
ATOM 1404 O O . THR A 1 174 ? 18.985 20.799 0.016 1.00 68.88 174 THR A O 1
ATOM 1407 N N . ASN A 1 175 ? 17.055 21.562 -0.853 1.00 58.66 175 ASN A N 1
ATOM 1408 C CA . ASN A 1 175 ? 17.444 21.495 -2.280 1.00 58.66 175 ASN A CA 1
ATOM 1409 C C . ASN A 1 175 ? 18.141 20.173 -2.660 1.00 58.66 175 ASN A C 1
ATOM 1411 O O . ASN A 1 175 ? 18.955 20.111 -3.580 1.00 58.66 175 ASN A O 1
ATOM 1415 N N . ALA A 1 176 ? 17.849 19.103 -1.919 1.00 52.91 176 ALA A N 1
ATOM 1416 C CA . ALA A 1 176 ? 18.546 17.847 -2.056 1.00 52.91 176 ALA A CA 1
ATOM 1417 C C . ALA A 1 176 ? 18.032 17.203 -3.337 1.00 52.91 176 ALA A C 1
ATOM 1419 O O . ALA A 1 176 ? 16.908 16.693 -3.377 1.00 52.91 176 ALA A O 1
ATOM 1420 N N . SER A 1 177 ? 18.848 17.269 -4.392 1.00 50.72 177 SER A N 1
ATOM 1421 C CA . SER A 1 177 ? 18.665 16.431 -5.570 1.00 50.72 177 SER A CA 1
ATOM 1422 C C . SER A 1 177 ? 18.586 14.995 -5.070 1.00 50.72 177 SER A C 1
ATOM 1424 O O . SER A 1 177 ? 19.515 14.494 -4.428 1.00 50.72 177 SER A O 1
ATOM 1426 N N . ALA A 1 178 ? 17.420 14.380 -5.245 1.00 52.19 178 ALA A N 1
ATOM 1427 C CA . ALA A 1 178 ? 17.170 13.038 -4.765 1.00 52.19 178 ALA A CA 1
ATOM 1428 C C . ALA A 1 178 ? 18.248 12.116 -5.331 1.00 52.19 178 ALA A C 1
ATOM 1430 O O . ALA A 1 178 ? 18.516 12.127 -6.530 1.00 52.19 178 ALA A O 1
ATOM 1431 N N . THR A 1 179 ? 18.882 11.335 -4.459 1.00 53.97 179 THR A N 1
ATOM 1432 C CA . THR A 1 179 ? 20.015 10.455 -4.769 1.00 53.97 179 THR A CA 1
ATOM 1433 C C . THR A 1 179 ? 19.557 9.234 -5.580 1.00 53.97 179 THR A C 1
ATOM 1435 O O . THR A 1 179 ? 19.786 8.086 -5.199 1.00 53.97 179 THR A O 1
ATOM 1438 N N . SER A 1 180 ? 18.833 9.444 -6.680 1.00 55.31 180 SER A N 1
ATOM 1439 C CA . SER A 1 180 ? 18.518 8.388 -7.628 1.00 55.31 180 SER A CA 1
ATOM 1440 C C . SER A 1 180 ? 19.760 8.116 -8.459 1.00 55.31 180 SER A C 1
ATOM 1442 O O . SER A 1 180 ? 20.237 9.004 -9.156 1.00 55.31 180 SER A O 1
ATOM 1444 N N . LYS A 1 181 ? 20.250 6.873 -8.415 1.00 62.59 181 LYS A N 1
ATOM 1445 C CA . LYS A 1 181 ? 21.388 6.417 -9.228 1.00 62.59 181 LYS A CA 1
ATOM 1446 C C . LYS A 1 181 ? 21.186 6.685 -10.730 1.00 62.59 181 LYS A C 1
ATOM 1448 O O . LYS A 1 181 ? 22.158 6.884 -11.439 1.00 62.59 181 LYS A O 1
ATOM 1453 N N . ILE A 1 182 ? 19.931 6.669 -11.190 1.00 63.19 182 ILE A N 1
ATOM 1454 C CA . ILE A 1 182 ? 19.545 6.990 -12.566 1.00 63.19 182 ILE A CA 1
ATOM 1455 C C . ILE A 1 182 ? 18.989 8.411 -12.582 1.00 63.19 182 ILE A C 1
ATOM 1457 O O . ILE A 1 182 ? 17.881 8.659 -12.081 1.00 63.19 182 ILE A O 1
ATOM 1461 N N . GLU A 1 183 ? 19.754 9.326 -13.160 1.00 69.25 183 GLU A N 1
ATOM 1462 C CA . GLU A 1 183 ? 19.384 10.735 -13.288 1.00 69.25 183 GLU A CA 1
ATOM 1463 C C . GLU A 1 183 ? 18.195 10.905 -14.238 1.00 69.25 183 GLU A C 1
ATOM 1465 O O . GLU A 1 183 ? 17.934 10.061 -15.096 1.00 69.25 183 GLU A O 1
ATOM 1470 N N . SER A 1 184 ? 17.433 11.989 -14.084 1.00 68.31 184 SER A N 1
ATOM 1471 C CA . SER A 1 184 ? 16.207 12.211 -14.863 1.00 68.31 184 SER A CA 1
ATOM 1472 C C . SER A 1 184 ? 16.453 12.262 -16.373 1.00 68.31 184 SER A C 1
ATOM 1474 O O . SER A 1 184 ? 15.592 11.825 -17.127 1.00 68.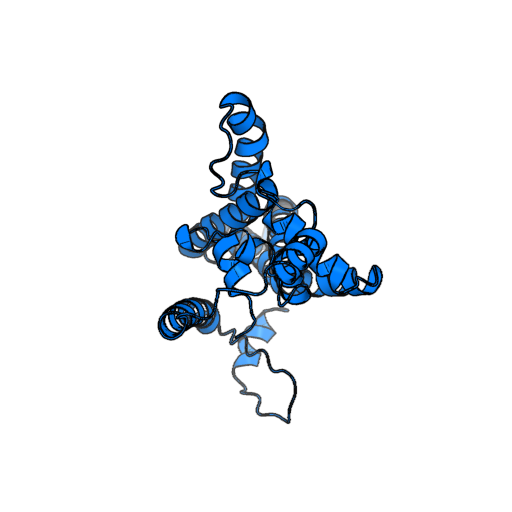31 184 SER A O 1
ATOM 1476 N N . TRP A 1 185 ? 17.625 12.729 -16.814 1.00 63.28 185 TRP A N 1
ATOM 1477 C CA . TRP A 1 185 ? 18.010 12.779 -18.229 1.00 63.28 185 TRP A CA 1
ATOM 1478 C C . TRP A 1 185 ? 18.472 11.437 -18.804 1.00 63.28 185 TRP A C 1
ATOM 1480 O O . TRP A 1 185 ? 18.474 11.270 -20.018 1.00 63.28 185 TRP A O 1
ATOM 1490 N N . GLN A 1 186 ? 18.856 10.478 -17.956 1.00 71.00 186 GLN A N 1
ATOM 1491 C CA . GLN A 1 186 ? 19.222 9.122 -18.384 1.00 71.00 186 GLN A CA 1
ATOM 1492 C C . GLN A 1 186 ? 17.990 8.227 -18.578 1.00 71.00 186 GLN A C 1
ATOM 1494 O O . GLN A 1 186 ? 18.110 7.098 -19.051 1.00 71.00 186 GLN A O 1
ATOM 1499 N N . ARG A 1 187 ? 16.804 8.701 -18.177 1.00 76.81 187 ARG A N 1
ATOM 1500 C CA . ARG A 1 187 ? 15.551 7.952 -18.273 1.00 76.81 187 ARG A CA 1
ATOM 1501 C C . ARG A 1 187 ? 14.927 8.166 -19.655 1.00 76.81 187 ARG A C 1
ATOM 1503 O O . ARG A 1 187 ? 14.681 9.316 -20.018 1.00 76.81 187 ARG A O 1
ATOM 1510 N N . PRO A 1 188 ? 14.609 7.090 -20.394 1.00 76.62 188 PRO A N 1
ATOM 1511 C CA . PRO A 1 188 ? 13.827 7.184 -21.624 1.00 76.62 188 PRO A CA 1
ATOM 1512 C C . PRO A 1 188 ? 12.488 7.885 -21.374 1.00 76.62 188 PRO A C 1
ATOM 1514 O O . PRO A 1 188 ? 11.893 7.725 -20.298 1.00 76.62 188 PRO A O 1
ATOM 1517 N N . LYS A 1 189 ? 11.986 8.649 -22.350 1.00 76.25 189 LYS A N 1
ATOM 1518 C CA . LYS A 1 189 ? 10.701 9.352 -22.201 1.00 76.25 189 LYS A CA 1
ATOM 1519 C C . LYS A 1 189 ? 9.533 8.369 -22.203 1.00 76.25 189 LYS A C 1
ATOM 1521 O O . LYS A 1 189 ? 8.529 8.621 -21.540 1.00 76.25 189 LYS A O 1
ATOM 1526 N N . SER A 1 190 ? 9.679 7.241 -22.896 1.00 74.56 190 SER A N 1
ATOM 1527 C CA . SER A 1 190 ? 8.705 6.151 -22.920 1.00 74.56 190 SER A CA 1
ATOM 1528 C C . SER A 1 190 ? 9.383 4.778 -22.918 1.00 74.56 190 SER A C 1
ATOM 1530 O O . SER A 1 190 ? 10.573 4.639 -23.204 1.00 74.56 190 SER A O 1
ATOM 1532 N N . VAL A 1 191 ? 8.607 3.740 -22.594 1.00 74.31 191 VAL A N 1
ATOM 1533 C CA . VAL A 1 191 ? 9.070 2.345 -22.686 1.00 74.31 191 VAL A CA 1
ATOM 1534 C C . VAL A 1 191 ? 9.326 1.953 -24.144 1.00 74.31 191 VAL A C 1
ATOM 1536 O O . VAL A 1 191 ? 10.256 1.203 -24.412 1.00 74.31 191 VAL A O 1
ATOM 1539 N N . GLU A 1 192 ? 8.545 2.488 -25.087 1.00 76.31 192 GLU A N 1
ATOM 1540 C CA . GLU A 1 192 ? 8.718 2.219 -26.521 1.00 76.31 192 GLU A CA 1
ATOM 1541 C C . GLU A 1 192 ? 10.055 2.764 -27.047 1.00 76.31 192 GLU A C 1
ATOM 1543 O O . GLU A 1 192 ? 10.770 2.042 -27.732 1.00 76.31 192 GLU A O 1
ATOM 1548 N N . GLU A 1 193 ? 10.461 3.969 -26.631 1.00 75.12 193 GLU A N 1
ATOM 1549 C CA . GLU A 1 193 ? 11.766 4.553 -26.986 1.00 75.12 193 GLU A CA 1
ATOM 1550 C C . GLU A 1 193 ? 12.936 3.685 -26.485 1.00 75.12 193 GLU A C 1
ATOM 1552 O O . GLU A 1 193 ? 13.930 3.494 -27.186 1.00 75.12 193 GLU A O 1
ATOM 1557 N N . ALA A 1 194 ? 12.794 3.094 -25.294 1.00 75.12 194 ALA A N 1
ATOM 1558 C CA . ALA A 1 194 ? 13.776 2.164 -24.741 1.00 75.12 194 ALA A CA 1
ATOM 1559 C C . ALA A 1 194 ? 13.805 0.821 -25.492 1.00 75.12 194 ALA A C 1
ATOM 1561 O O . ALA A 1 194 ? 14.880 0.277 -25.759 1.00 75.12 194 ALA A O 1
ATOM 1562 N N . GLU A 1 195 ? 12.633 0.277 -25.841 1.00 74.81 195 GLU A N 1
ATOM 1563 C CA . GLU A 1 195 ? 12.523 -0.966 -26.613 1.00 74.81 195 GLU A CA 1
ATOM 1564 C C . GLU A 1 195 ? 13.108 -0.796 -28.027 1.00 74.81 195 GLU A C 1
ATOM 1566 O O . GLU A 1 195 ? 13.780 -1.705 -28.519 1.00 74.81 195 GLU A O 1
ATOM 1571 N N . ASP A 1 196 ? 12.922 0.359 -28.664 1.00 73.31 196 ASP A N 1
ATOM 1572 C CA . ASP A 1 196 ? 13.445 0.637 -30.005 1.00 73.31 196 ASP A CA 1
ATOM 1573 C C . ASP A 1 196 ? 14.956 0.907 -30.005 1.00 73.31 196 ASP A C 1
ATOM 1575 O O . ASP A 1 196 ? 15.673 0.362 -30.851 1.00 73.31 196 ASP A O 1
ATOM 1579 N N . ALA A 1 197 ? 15.475 1.620 -28.999 1.00 69.25 197 ALA A N 1
ATOM 1580 C CA . ALA A 1 197 ? 16.918 1.744 -28.786 1.00 69.25 197 ALA A CA 1
ATOM 1581 C C . ALA A 1 197 ? 17.578 0.364 -28.605 1.00 69.25 197 ALA A C 1
ATOM 1583 O O . ALA A 1 197 ? 18.624 0.084 -29.196 1.00 69.25 197 ALA A O 1
ATOM 1584 N N . ARG A 1 198 ? 16.929 -0.547 -27.871 1.00 66.62 198 ARG A N 1
ATOM 1585 C CA . ARG A 1 198 ? 17.426 -1.913 -27.664 1.00 66.62 198 ARG A CA 1
ATOM 1586 C C . ARG A 1 198 ? 17.391 -2.761 -28.936 1.00 66.62 198 ARG A C 1
ATOM 1588 O O . ARG A 1 198 ? 18.335 -3.504 -29.187 1.00 66.62 198 ARG A O 1
ATOM 1595 N N . LYS A 1 199 ? 16.346 -2.637 -29.762 1.00 64.12 199 LYS A N 1
ATOM 1596 C CA . LYS A 1 199 ? 16.282 -3.309 -31.077 1.00 64.12 199 LYS A CA 1
ATOM 1597 C C . LYS A 1 199 ? 17.375 -2.815 -32.030 1.00 64.12 199 LYS A C 1
ATOM 1599 O O . LYS A 1 199 ? 17.839 -3.590 -32.860 1.00 64.12 199 LYS A O 1
ATOM 1604 N N . SER A 1 200 ? 17.797 -1.556 -31.899 1.00 59.53 200 SER A N 1
ATOM 1605 C CA . SER A 1 200 ? 18.875 -0.968 -32.707 1.00 59.53 200 SER A CA 1
ATOM 1606 C C . SER A 1 200 ? 20.298 -1.359 -32.266 1.00 59.53 200 SER A C 1
ATOM 1608 O O . SER A 1 200 ? 21.250 -1.097 -32.997 1.00 59.53 200 SER A O 1
ATOM 1610 N N . LEU A 1 201 ? 20.448 -2.038 -31.119 1.00 52.16 201 LEU A N 1
ATOM 1611 C CA . LEU A 1 201 ? 21.720 -2.514 -30.554 1.00 52.16 201 LEU A CA 1
ATOM 1612 C C . LEU A 1 201 ? 21.786 -4.060 -30.543 1.00 52.16 201 LEU A C 1
ATOM 1614 O O . LEU A 1 201 ? 21.655 -4.683 -29.488 1.00 52.16 201 LEU A O 1
ATOM 1618 N N . PRO A 1 202 ? 21.988 -4.730 -31.695 1.00 48.44 202 PRO A N 1
ATOM 1619 C CA . PRO A 1 202 ? 22.042 -6.184 -31.757 1.00 48.44 202 PRO A CA 1
ATOM 1620 C C . PRO A 1 202 ? 23.480 -6.699 -31.581 1.00 48.44 202 PRO A C 1
ATOM 1622 O O . PRO A 1 202 ? 24.018 -7.320 -32.488 1.00 48.44 202 PRO A O 1
ATOM 1625 N N . PHE A 1 203 ? 24.146 -6.447 -30.451 1.00 42.75 203 PHE A N 1
ATOM 1626 C CA . PHE A 1 203 ? 25.363 -7.192 -30.085 1.00 42.75 203 PHE A CA 1
ATOM 1627 C C . PHE A 1 203 ? 25.730 -6.936 -28.617 1.00 42.75 203 PHE A C 1
ATOM 1629 O O . PHE A 1 203 ? 25.753 -5.787 -28.200 1.00 42.75 203 PHE A O 1
ATOM 1636 N N . LEU A 1 204 ? 26.077 -7.989 -27.870 1.00 41.84 204 LEU A N 1
ATOM 1637 C CA . LEU A 1 204 ? 26.506 -7.999 -26.456 1.00 41.84 204 LEU A CA 1
ATOM 1638 C C . LEU A 1 204 ? 25.406 -7.870 -25.390 1.00 41.84 204 LEU A C 1
ATOM 1640 O O . LEU A 1 204 ? 25.271 -6.839 -24.749 1.00 41.84 204 LEU A O 1
ATOM 1644 N N . MET A 1 205 ? 24.730 -8.980 -25.080 1.00 38.19 205 MET A N 1
ATOM 1645 C CA . MET A 1 205 ? 24.578 -9.410 -23.678 1.00 38.19 205 MET A CA 1
ATOM 1646 C C . MET A 1 205 ? 24.023 -10.839 -23.606 1.00 38.19 205 MET A C 1
ATOM 1648 O O . MET A 1 205 ? 22.845 -11.076 -23.366 1.00 38.19 205 MET A O 1
ATOM 1652 N N . HIS A 1 206 ? 24.909 -11.810 -23.813 1.00 42.06 206 HIS A N 1
ATOM 1653 C CA . HIS A 1 206 ? 24.736 -13.173 -23.317 1.00 42.06 206 HIS A CA 1
ATOM 165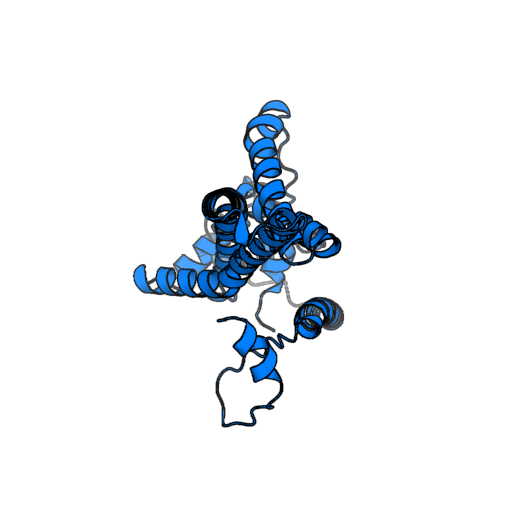4 C C . HIS A 1 206 ? 25.986 -13.523 -22.517 1.00 42.06 206 HIS A C 1
ATOM 1656 O O . HIS A 1 206 ? 26.900 -14.122 -23.064 1.00 42.06 206 HIS A O 1
ATOM 1662 N N . VAL A 1 207 ? 26.060 -13.119 -21.246 1.00 36.91 207 VAL A N 1
ATOM 1663 C CA . VAL A 1 207 ? 27.006 -13.721 -20.295 1.00 36.91 207 VAL A CA 1
ATOM 1664 C C . VAL A 1 207 ? 26.421 -13.662 -18.880 1.00 36.91 207 VAL A C 1
ATOM 1666 O O . VAL A 1 207 ? 26.279 -12.585 -18.311 1.00 36.91 207 VAL A O 1
ATOM 1669 N N . GLY A 1 208 ? 26.128 -14.847 -18.334 1.00 39.12 208 GLY A N 1
ATOM 1670 C CA . GLY A 1 208 ? 26.249 -15.165 -16.907 1.00 39.12 208 GLY A CA 1
ATOM 1671 C C . GLY A 1 208 ? 25.119 -14.721 -15.981 1.00 39.12 208 GLY A C 1
ATOM 1672 O O . GLY A 1 208 ? 25.305 -13.795 -15.197 1.00 39.12 208 GLY A O 1
ATOM 1673 N N . ARG A 1 209 ? 23.979 -15.422 -15.992 1.00 41.69 209 ARG A N 1
ATOM 1674 C CA . ARG A 1 209 ? 22.961 -15.290 -14.938 1.00 41.69 209 ARG A CA 1
ATOM 1675 C C . ARG A 1 209 ? 22.315 -16.632 -14.606 1.00 41.69 209 ARG A C 1
ATOM 1677 O O . ARG A 1 209 ? 21.138 -16.802 -14.844 1.00 41.69 209 ARG A O 1
ATOM 1684 N N . ASP A 1 210 ? 23.091 -17.538 -14.036 1.00 43.50 210 ASP A N 1
ATOM 1685 C CA . ASP A 1 210 ? 22.617 -18.728 -13.325 1.00 43.50 210 ASP A CA 1
ATOM 1686 C C . ASP A 1 210 ? 23.716 -18.979 -12.281 1.00 43.50 210 ASP A C 1
ATOM 1688 O O . ASP A 1 210 ? 24.857 -19.217 -12.649 1.00 43.50 210 ASP A O 1
ATOM 1692 N N . GLU A 1 211 ? 23.603 -18.517 -11.035 1.00 36.94 211 GLU A N 1
ATOM 1693 C CA . GLU A 1 211 ? 23.371 -19.410 -9.885 1.00 36.94 211 GLU A CA 1
ATOM 1694 C C . GLU A 1 211 ? 23.000 -18.622 -8.599 1.00 36.94 211 GLU A C 1
ATOM 1696 O O . GLU A 1 211 ? 22.719 -19.205 -7.556 1.00 36.94 211 GLU A O 1
ATOM 1701 N N . ALA A 1 212 ? 22.931 -17.284 -8.652 1.00 40.69 212 ALA A N 1
ATOM 1702 C CA . ALA A 1 212 ? 22.625 -16.439 -7.484 1.00 40.69 212 ALA A CA 1
ATOM 1703 C C . ALA A 1 212 ? 21.124 -16.112 -7.308 1.00 40.69 212 ALA A C 1
ATOM 1705 O O . ALA A 1 212 ? 20.704 -15.683 -6.231 1.00 40.69 212 ALA A O 1
ATOM 1706 N N . GLU A 1 213 ? 20.297 -16.319 -8.342 1.00 41.03 213 GLU A N 1
ATOM 1707 C CA . GLU A 1 213 ? 18.850 -16.042 -8.294 1.00 41.03 213 GLU A CA 1
ATOM 1708 C C . GLU A 1 213 ? 18.062 -17.084 -7.477 1.00 41.03 213 GLU A C 1
ATOM 1710 O O . GLU A 1 213 ? 17.011 -16.748 -6.929 1.00 41.03 213 GLU A O 1
ATOM 1715 N N . LEU A 1 214 ? 18.573 -18.313 -7.323 1.00 38.81 214 LEU A N 1
ATOM 1716 C CA . LEU A 1 214 ? 17.857 -19.383 -6.615 1.00 38.81 214 LEU A CA 1
ATOM 1717 C C . LEU A 1 214 ? 17.832 -19.167 -5.090 1.00 38.81 214 LEU A C 1
ATOM 1719 O O . LEU A 1 214 ? 16.776 -19.261 -4.469 1.00 38.81 214 LEU A O 1
ATOM 1723 N N . ALA A 1 215 ? 18.963 -18.777 -4.492 1.00 36.94 215 ALA A N 1
ATOM 1724 C CA . ALA A 1 215 ? 19.092 -18.663 -3.035 1.00 36.94 215 ALA A CA 1
ATOM 1725 C C . ALA A 1 215 ? 18.330 -17.461 -2.434 1.00 36.94 215 ALA A C 1
ATOM 1727 O O . ALA A 1 215 ? 17.856 -17.520 -1.302 1.00 36.94 215 ALA A O 1
ATOM 1728 N N . LEU A 1 216 ? 18.177 -16.358 -3.180 1.00 44.56 216 LEU A N 1
ATOM 1729 C CA . LEU A 1 216 ? 17.502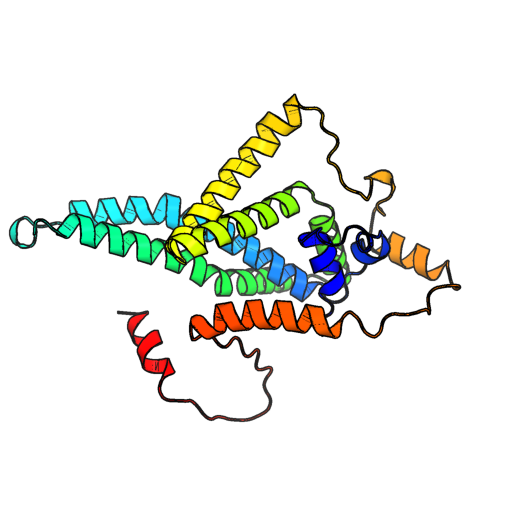 -15.137 -2.702 1.00 44.56 216 LEU A CA 1
ATOM 1730 C C . LEU A 1 216 ? 15.979 -15.166 -2.904 1.00 44.56 216 LEU A C 1
ATOM 1732 O O . LEU A 1 216 ? 15.233 -14.556 -2.128 1.00 44.56 216 LEU A O 1
ATOM 1736 N N . VAL A 1 217 ? 15.503 -15.900 -3.911 1.00 43.59 217 VAL A N 1
ATOM 1737 C CA . VAL A 1 217 ? 14.070 -16.160 -4.103 1.00 43.59 217 VAL A CA 1
ATOM 1738 C C . VAL A 1 217 ? 13.567 -17.162 -3.067 1.00 43.59 217 VAL A C 1
ATOM 1740 O O . VAL A 1 217 ? 12.494 -16.942 -2.515 1.00 43.59 217 VAL A O 1
ATOM 1743 N N . GLU A 1 218 ? 14.367 -18.159 -2.679 1.00 39.41 218 GLU A N 1
ATOM 1744 C CA . GLU A 1 218 ? 14.053 -19.019 -1.529 1.00 39.41 218 GLU A CA 1
ATOM 1745 C C . GLU A 1 218 ? 14.029 -18.254 -0.197 1.00 39.41 218 GLU A C 1
ATOM 1747 O O . GLU A 1 218 ? 13.165 -18.508 0.639 1.00 39.41 218 GLU A O 1
ATOM 1752 N N . LEU A 1 219 ? 14.908 -17.267 0.007 1.00 40.53 219 LEU A N 1
ATOM 1753 C CA . LEU A 1 219 ? 14.952 -16.487 1.254 1.00 40.53 219 LEU A CA 1
ATOM 1754 C C . LEU A 1 219 ? 13.787 -15.490 1.380 1.00 40.53 219 LEU A C 1
ATOM 1756 O O . LEU A 1 219 ? 13.263 -15.265 2.470 1.00 40.53 219 LEU A O 1
ATOM 1760 N N . SER A 1 220 ? 13.343 -14.918 0.260 1.00 42.62 220 SER A N 1
ATOM 1761 C CA . SER A 1 220 ? 12.175 -14.028 0.216 1.00 42.62 220 SER A CA 1
ATOM 1762 C C . SER A 1 220 ? 10.852 -14.798 0.218 1.00 42.62 220 SER A C 1
ATOM 1764 O O . SER A 1 220 ? 9.930 -14.392 0.926 1.00 42.62 220 SER A O 1
ATOM 1766 N N . LEU A 1 221 ? 10.767 -15.948 -0.463 1.00 38.69 221 LEU A N 1
ATOM 1767 C CA . LEU A 1 221 ? 9.634 -16.870 -0.333 1.00 38.69 221 LEU A CA 1
ATOM 1768 C C . LEU A 1 221 ? 9.573 -17.497 1.058 1.00 38.69 221 LEU A C 1
ATOM 1770 O O . LEU A 1 221 ? 8.472 -17.654 1.558 1.00 38.69 221 LEU A O 1
ATOM 1774 N N . SER A 1 222 ? 10.689 -17.791 1.733 1.00 38.56 222 SER A N 1
ATOM 1775 C CA . SER A 1 222 ? 10.651 -18.288 3.119 1.00 38.56 222 SER A CA 1
ATOM 1776 C C . SER A 1 222 ? 10.269 -17.198 4.121 1.00 38.56 222 SER A C 1
ATOM 1778 O O . SER A 1 222 ? 9.595 -17.490 5.106 1.00 38.56 222 SER A O 1
ATOM 1780 N N . PHE A 1 223 ? 10.602 -15.929 3.857 1.00 39.41 223 PHE A N 1
ATOM 1781 C CA . PHE A 1 223 ? 10.113 -14.808 4.659 1.00 39.41 223 PHE A CA 1
ATOM 1782 C C . PHE A 1 223 ? 8.614 -14.570 4.440 1.00 39.41 223 PHE A C 1
ATOM 1784 O O . PHE A 1 223 ? 7.878 -14.405 5.409 1.00 39.41 223 PHE A O 1
ATOM 1791 N N . ILE A 1 224 ? 8.142 -14.611 3.190 1.00 39.19 224 ILE A N 1
ATOM 1792 C CA . ILE A 1 224 ? 6.722 -14.459 2.838 1.00 39.19 224 ILE A CA 1
ATOM 1793 C C . ILE A 1 224 ? 5.923 -15.670 3.344 1.00 39.19 224 ILE A C 1
ATOM 1795 O O . ILE A 1 224 ? 4.997 -15.487 4.124 1.00 39.19 224 ILE A O 1
ATOM 1799 N N . ASN A 1 225 ? 6.323 -16.901 3.031 1.00 36.62 225 ASN A N 1
ATOM 1800 C CA . ASN A 1 225 ? 5.689 -18.130 3.522 1.00 36.62 225 ASN A CA 1
ATOM 1801 C C . ASN A 1 225 ? 5.848 -18.308 5.036 1.00 36.62 225 ASN A C 1
ATOM 1803 O O . ASN A 1 225 ? 4.972 -18.872 5.674 1.00 36.62 225 ASN A O 1
ATOM 1807 N N . GLY A 1 226 ? 6.911 -17.797 5.656 1.00 36.00 226 GLY A N 1
ATOM 1808 C CA . GLY A 1 226 ? 7.067 -17.783 7.113 1.00 36.00 226 GLY A CA 1
ATOM 1809 C C . GLY A 1 226 ? 6.180 -16.738 7.796 1.00 36.00 226 GLY A C 1
ATOM 1810 O O . GLY A 1 226 ? 5.682 -16.971 8.900 1.00 36.00 226 GLY A O 1
ATOM 1811 N N . PHE A 1 227 ? 5.946 -15.597 7.142 1.00 39.34 227 PHE A N 1
ATOM 1812 C CA . PHE A 1 227 ? 5.048 -14.538 7.603 1.00 39.34 227 PHE A CA 1
ATOM 1813 C C . PHE A 1 227 ? 3.573 -14.936 7.446 1.00 39.34 227 PHE A C 1
ATOM 1815 O O . PHE A 1 227 ? 2.797 -14.768 8.386 1.00 39.34 227 PHE A O 1
ATOM 1822 N N . PHE A 1 228 ? 3.212 -15.517 6.301 1.00 37.81 228 PHE A N 1
ATOM 1823 C CA . PHE A 1 228 ? 1.863 -15.971 5.952 1.00 37.81 228 PHE A CA 1
ATOM 1824 C C . PHE A 1 228 ? 1.526 -17.365 6.525 1.00 37.81 228 PHE A C 1
ATOM 1826 O O . PHE A 1 228 ? 0.435 -17.567 7.051 1.00 37.81 228 PHE A O 1
ATOM 1833 N N . GLY A 1 229 ? 2.489 -18.287 6.590 1.00 36.12 229 GLY A N 1
ATOM 1834 C CA . GLY A 1 229 ? 2.337 -19.606 7.220 1.00 36.12 229 GLY A CA 1
ATOM 1835 C C . GLY A 1 229 ? 2.183 -19.548 8.743 1.00 36.12 229 GLY A C 1
ATOM 1836 O O . GLY A 1 229 ? 1.436 -20.333 9.315 1.00 36.12 229 GLY A O 1
ATOM 1837 N N . ARG A 1 230 ? 2.775 -18.551 9.425 1.00 37.00 230 ARG A N 1
ATOM 1838 C CA . ARG A 1 230 ? 2.480 -18.267 10.851 1.00 37.00 230 ARG A CA 1
ATOM 1839 C C . ARG A 1 230 ? 1.119 -17.597 11.083 1.00 37.00 230 ARG A C 1
ATOM 1841 O O . ARG A 1 230 ? 0.745 -17.391 12.236 1.00 37.00 230 ARG A O 1
ATOM 1848 N N . LEU A 1 231 ? 0.419 -17.219 10.016 1.00 34.72 231 LEU A N 1
ATOM 1849 C CA . LEU A 1 231 ? -0.933 -16.659 10.027 1.00 34.72 231 LEU A CA 1
ATOM 1850 C C . LEU A 1 231 ? -1.993 -17.683 9.586 1.00 34.72 231 LEU A C 1
ATOM 1852 O O . LEU A 1 231 ? -3.133 -17.280 9.392 1.00 34.72 231 LEU A O 1
ATOM 1856 N N . GLY A 1 232 ? -1.630 -18.957 9.360 1.00 29.41 232 GLY A N 1
ATOM 1857 C CA . GLY A 1 232 ? -2.539 -19.962 8.784 1.00 29.41 232 GLY A CA 1
ATOM 1858 C C . GLY A 1 232 ? -2.990 -19.645 7.349 1.00 29.41 232 GLY A C 1
ATOM 1859 O O . GLY A 1 232 ? -3.789 -20.369 6.768 1.00 29.41 232 GLY A O 1
ATOM 1860 N N . LEU A 1 233 ? -2.469 -18.569 6.754 1.00 35.25 233 LEU A N 1
ATOM 1861 C CA . LEU A 1 233 ? -2.752 -18.140 5.394 1.00 35.25 233 LEU A CA 1
ATOM 1862 C C . LEU A 1 233 ? -1.681 -18.738 4.492 1.00 35.25 233 LEU A C 1
ATOM 1864 O O . LEU A 1 233 ? -0.714 -18.074 4.142 1.00 35.25 233 LEU A O 1
ATOM 1868 N N . VAL A 1 234 ? -1.829 -19.999 4.104 1.00 30.47 234 VAL A N 1
ATOM 1869 C CA . VAL A 1 234 ? -1.121 -20.480 2.917 1.00 30.47 234 VAL A CA 1
ATOM 1870 C C . VAL A 1 234 ? -1.735 -19.735 1.730 1.00 30.47 234 VAL A C 1
ATOM 1872 O O . VAL A 1 234 ? -2.867 -20.001 1.338 1.00 30.47 234 VAL A O 1
ATOM 1875 N N . VAL A 1 235 ? -1.026 -18.745 1.177 1.00 31.91 235 VAL A N 1
ATOM 1876 C CA . VAL A 1 235 ? -1.385 -18.167 -0.127 1.00 31.91 235 VAL A CA 1
ATOM 1877 C C . VAL A 1 235 ? -0.901 -19.149 -1.190 1.00 31.91 235 VAL A C 1
ATOM 1879 O O . VAL A 1 235 ? 0.084 -18.914 -1.886 1.00 31.91 235 VAL A O 1
ATOM 1882 N N . GLU A 1 236 ? -1.570 -20.294 -1.282 1.00 29.11 236 GLU A N 1
ATOM 1883 C CA . GLU A 1 236 ? -1.492 -21.133 -2.466 1.00 29.11 236 GLU A CA 1
ATOM 1884 C C . GLU A 1 236 ? -2.313 -20.435 -3.548 1.00 29.11 236 GLU A C 1
ATOM 1886 O O . GLU A 1 236 ? -3.544 -20.414 -3.531 1.00 29.11 236 GLU A O 1
ATOM 1891 N N . ILE A 1 237 ? -1.617 -19.795 -4.487 1.00 28.78 237 ILE A N 1
ATOM 1892 C CA . ILE A 1 237 ? -2.234 -19.336 -5.728 1.00 28.78 237 ILE A CA 1
ATOM 1893 C C . ILE A 1 237 ? -2.519 -20.595 -6.557 1.00 28.78 237 ILE A C 1
ATOM 1895 O O . ILE A 1 237 ? -1.722 -20.977 -7.413 1.00 28.78 237 ILE A O 1
ATOM 1899 N N . TYR A 1 238 ? -3.643 -21.258 -6.284 1.00 25.59 238 TYR A N 1
ATOM 1900 C CA . TYR A 1 238 ? -4.181 -22.292 -7.163 1.00 25.59 238 TYR A CA 1
ATOM 1901 C C . TYR A 1 238 ? -4.763 -21.619 -8.404 1.00 25.59 238 TYR A C 1
ATOM 1903 O O . TYR A 1 238 ? -5.868 -21.075 -8.386 1.00 25.59 238 TYR A O 1
ATOM 1911 N N . ILE A 1 239 ? -4.012 -21.661 -9.504 1.00 29.25 239 ILE A N 1
ATOM 1912 C CA . ILE A 1 239 ? -4.620 -21.607 -10.832 1.00 29.25 239 ILE A CA 1
ATOM 1913 C C . ILE A 1 239 ? -5.182 -23.007 -11.077 1.00 29.25 239 ILE A C 1
ATOM 1915 O O . ILE A 1 239 ? -4.462 -23.999 -11.008 1.00 29.25 239 ILE A O 1
ATOM 1919 N N . THR A 1 240 ? -6.493 -23.062 -11.269 1.00 28.33 240 THR A N 1
ATOM 1920 C CA . THR A 1 240 ? -7.327 -24.256 -11.364 1.00 28.33 240 THR A CA 1
ATOM 1921 C C . THR A 1 240 ? -6.768 -25.333 -12.293 1.00 28.33 240 THR A C 1
ATOM 1923 O O . THR A 1 240 ? -6.468 -25.084 -13.458 1.00 28.33 240 THR A O 1
ATOM 1926 N N . GLY A 1 241 ? -6.737 -26.554 -11.762 1.00 27.59 241 GLY A N 1
ATOM 1927 C CA . GLY A 1 241 ? -6.494 -27.812 -12.455 1.00 27.59 241 GLY A CA 1
ATOM 1928 C C . GLY A 1 241 ? -6.793 -28.969 -11.498 1.00 27.59 241 GLY A C 1
ATOM 1929 O O . GLY A 1 241 ? -5.880 -29.512 -10.898 1.00 27.59 241 GLY A O 1
ATOM 1930 N N . ASP A 1 242 ? -8.083 -29.290 -11.366 1.00 24.73 242 ASP A N 1
ATOM 1931 C CA . ASP A 1 242 ? -8.676 -30.439 -10.659 1.00 24.73 242 ASP A CA 1
ATOM 1932 C C . ASP A 1 242 ? -8.804 -30.452 -9.118 1.00 24.73 242 ASP A C 1
ATOM 1934 O O . ASP A 1 242 ? -8.208 -29.682 -8.375 1.00 24.73 242 ASP A O 1
ATOM 1938 N N . ARG A 1 243 ? -9.781 -31.267 -8.687 1.00 28.86 243 ARG A N 1
ATOM 1939 C CA . ARG A 1 243 ? -10.603 -31.190 -7.466 1.00 28.86 243 ARG A CA 1
ATOM 1940 C C . ARG A 1 243 ? -9.898 -31.539 -6.146 1.00 28.86 243 ARG A C 1
ATOM 1942 O O . ARG A 1 243 ? -9.241 -32.563 -6.048 1.00 28.86 243 ARG A O 1
ATOM 1949 N N . ALA A 1 244 ? -10.286 -30.762 -5.128 1.00 30.77 244 ALA A N 1
ATOM 1950 C CA . ALA A 1 244 ? -10.683 -31.121 -3.757 1.00 30.77 244 ALA A CA 1
ATOM 1951 C C . ALA A 1 244 ? -9.822 -32.095 -2.931 1.00 30.77 244 ALA A C 1
ATOM 1953 O O . ALA A 1 244 ? -9.908 -33.299 -3.135 1.00 30.77 244 ALA A O 1
ATOM 1954 N N . VAL A 1 245 ? -9.227 -31.573 -1.848 1.00 28.53 245 VAL A N 1
ATOM 1955 C CA . VAL A 1 245 ? -9.446 -32.040 -0.462 1.00 28.53 245 VAL A CA 1
ATOM 1956 C C . VAL A 1 245 ? -9.392 -30.799 0.443 1.00 28.53 245 VAL A C 1
ATOM 1958 O O . VAL A 1 245 ? -8.448 -30.021 0.370 1.00 28.53 245 VAL A O 1
ATOM 1961 N N . MET A 1 246 ? -10.453 -30.566 1.216 1.00 28.91 246 MET A N 1
ATOM 1962 C CA . MET A 1 246 ? -10.613 -29.433 2.130 1.00 28.91 246 MET A CA 1
ATOM 1963 C C . MET A 1 246 ? -10.357 -29.963 3.546 1.00 28.91 246 MET A C 1
ATOM 1965 O O . MET A 1 246 ? -11.086 -30.846 3.987 1.00 28.91 246 MET A O 1
ATOM 1969 N N . ASP A 1 247 ? -9.313 -29.474 4.219 1.00 33.09 247 ASP A N 1
ATOM 1970 C CA . ASP A 1 247 ? -9.024 -29.822 5.613 1.00 33.09 247 ASP A CA 1
ATOM 1971 C C . ASP A 1 247 ? -9.899 -28.988 6.567 1.00 33.09 247 ASP A C 1
ATOM 1973 O O . ASP A 1 247 ? -9.880 -27.753 6.554 1.00 33.09 247 ASP A O 1
ATOM 1977 N N . ASP A 1 248 ? -10.641 -29.696 7.422 1.00 31.45 248 ASP A N 1
ATOM 1978 C CA . ASP A 1 248 ? -11.650 -29.243 8.401 1.00 31.45 248 ASP A CA 1
ATOM 1979 C C . ASP A 1 248 ? -11.148 -28.252 9.485 1.00 31.45 248 ASP A C 1
ATOM 1981 O O . ASP A 1 248 ? -11.884 -27.885 10.408 1.00 31.45 248 ASP A O 1
ATOM 1985 N N . GLU A 1 249 ? -9.899 -27.786 9.418 1.00 33.09 249 GLU A N 1
ATOM 1986 C CA . GLU A 1 249 ? -9.302 -26.911 10.438 1.00 33.09 249 GLU A CA 1
ATOM 1987 C C . GLU A 1 249 ? -9.397 -25.411 10.092 1.00 33.09 249 GLU A C 1
ATOM 1989 O O . GLU A 1 249 ? -9.405 -24.562 10.989 1.00 33.09 249 GLU A O 1
ATOM 1994 N N . ILE A 1 250 ? -9.591 -25.075 8.810 1.00 37.25 250 ILE A N 1
ATOM 1995 C CA . ILE A 1 250 ? -9.744 -23.689 8.325 1.00 37.25 250 ILE A CA 1
ATOM 1996 C C . ILE A 1 250 ? -11.098 -23.090 8.752 1.00 37.25 250 ILE A C 1
ATOM 1998 O O . ILE A 1 250 ? -11.199 -21.890 9.029 1.00 37.25 250 ILE A O 1
ATOM 2002 N N . ASP A 1 251 ? -12.130 -23.917 8.920 1.00 29.73 251 ASP A N 1
ATOM 2003 C CA . ASP A 1 251 ? -13.480 -23.440 9.238 1.00 29.73 251 ASP A CA 1
ATOM 2004 C C . ASP A 1 251 ? -13.598 -22.827 10.644 1.00 29.73 251 ASP A C 1
ATOM 2006 O O . ASP A 1 251 ? -14.462 -21.981 10.894 1.00 29.73 251 ASP A O 1
ATOM 2010 N N . LYS A 1 252 ? -12.691 -23.147 11.575 1.00 33.38 252 LYS A N 1
ATOM 2011 C CA . LYS A 1 252 ? -12.748 -22.589 12.938 1.00 33.38 252 LYS A CA 1
ATOM 2012 C C . LYS A 1 252 ? -12.198 -21.166 13.042 1.00 33.38 252 LYS A C 1
ATOM 2014 O O . LYS A 1 252 ? -12.708 -20.401 13.861 1.00 33.38 252 LYS A O 1
ATOM 2019 N N . GLU A 1 253 ? -11.230 -20.766 12.216 1.00 31.41 253 GLU A N 1
ATOM 2020 C CA . GLU A 1 253 ? -10.728 -19.379 12.220 1.00 31.41 253 GLU A CA 1
ATOM 2021 C C . GLU A 1 253 ? -11.596 -18.430 11.379 1.00 31.41 253 GLU A C 1
ATOM 2023 O O . GLU A 1 253 ? -11.784 -17.269 11.760 1.00 31.41 253 GLU A O 1
ATOM 2028 N N . TRP A 1 254 ? -12.213 -18.919 10.297 1.00 29.33 254 TRP A N 1
ATOM 2029 C CA . TRP A 1 254 ? -13.078 -18.102 9.436 1.00 29.33 254 TRP A CA 1
ATOM 2030 C C . TRP A 1 254 ? -14.493 -17.908 9.998 1.00 29.33 254 TRP A C 1
ATOM 2032 O O . TRP A 1 254 ? -15.057 -16.818 9.861 1.00 29.33 254 TRP A O 1
ATOM 2042 N N . THR A 1 255 ? -15.040 -18.879 10.741 1.00 30.17 255 THR A N 1
ATOM 2043 C CA . THR A 1 255 ? -16.361 -18.729 11.392 1.00 30.17 255 THR A CA 1
ATOM 2044 C C . THR A 1 255 ? -16.345 -17.686 12.525 1.00 30.17 255 THR A C 1
ATOM 2046 O O . THR A 1 255 ? -17.372 -17.092 12.853 1.00 30.17 255 THR A O 1
ATOM 2049 N N . ILE A 1 256 ? -15.168 -17.365 13.077 1.00 36.31 256 ILE A N 1
ATOM 2050 C CA . ILE A 1 256 ? -14.981 -16.279 14.061 1.00 36.31 256 ILE A CA 1
ATOM 2051 C C . ILE A 1 256 ? -14.856 -14.901 13.369 1.00 36.31 256 ILE A C 1
ATOM 2053 O O . ILE A 1 256 ? -14.931 -13.854 14.017 1.00 36.31 256 ILE A O 1
ATOM 2057 N N . PHE A 1 257 ? -14.692 -14.856 12.043 1.00 31.62 257 PHE A N 1
ATOM 2058 C CA . PHE A 1 257 ? -14.507 -13.606 11.302 1.00 31.62 257 PHE A CA 1
ATOM 2059 C C . PHE A 1 257 ? -15.820 -12.833 11.062 1.00 31.62 257 PHE A C 1
ATOM 2061 O O . PHE A 1 257 ? -15.773 -11.613 10.883 1.00 31.62 257 PHE A O 1
ATOM 2068 N N . TRP A 1 258 ? -16.973 -13.510 11.155 1.00 30.25 258 TRP A N 1
ATOM 2069 C CA . TRP A 1 258 ? -18.314 -12.952 10.908 1.00 30.25 258 TRP A CA 1
ATOM 2070 C C . TRP A 1 258 ? -19.302 -13.049 12.089 1.00 30.25 258 TRP A C 1
ATOM 2072 O O . TRP A 1 258 ? -20.490 -12.788 11.905 1.00 30.25 258 TRP A O 1
ATOM 2082 N N . ARG A 1 259 ? -18.833 -13.360 13.305 1.00 28.47 259 ARG A N 1
ATOM 2083 C CA . ARG A 1 259 ? -19.592 -13.138 14.551 1.00 28.47 259 ARG A CA 1
ATOM 2084 C C . ARG A 1 259 ? -18.969 -12.041 15.408 1.00 28.47 259 ARG A C 1
ATOM 2086 O O . ARG A 1 259 ? -17.723 -11.906 15.414 1.00 28.47 259 ARG A O 1
#